Protein AF-0000000083255171 (afdb_homodimer)

Structure (mmCIF, N/CA/C/O backbone):
data_AF-0000000083255171-model_v1
#
loop_
_entity.id
_entity.type
_entity.pdbx_description
1 polymer 'Uncharacterized protein'
#
loop_
_atom_site.group_PDB
_atom_site.id
_atom_site.type_symbol
_atom_site.label_atom_id
_atom_site.label_alt_id
_atom_site.label_comp_id
_atom_site.label_asym_id
_atom_site.label_entity_id
_atom_site.label_seq_id
_atom_site.pdbx_PDB_ins_code
_atom_site.Cartn_x
_atom_site.Cartn_y
_atom_site.Cartn_z
_atom_site.occupancy
_atom_site.B_iso_or_equiv
_atom_site.auth_seq_id
_atom_site.auth_comp_id
_atom_site.auth_asym_id
_atom_site.auth_atom_id
_atom_site.pdbx_PDB_model_num
ATOM 1 N N . MET A 1 1 ? 13.805 -5.309 4.809 1 90.5 1 MET A N 1
ATOM 2 C CA . MET A 1 1 ? 12.906 -6.316 4.266 1 90.5 1 MET A CA 1
ATOM 3 C C . MET A 1 1 ? 11.477 -6.094 4.754 1 90.5 1 MET A C 1
ATOM 5 O O . MET A 1 1 ? 11.258 -5.414 5.758 1 90.5 1 MET A O 1
ATOM 9 N N . ILE A 1 2 ? 10.508 -6.562 3.885 1 96.25 2 ILE A N 1
ATOM 10 C CA . ILE A 1 2 ? 9.125 -6.406 4.305 1 96.25 2 ILE A CA 1
ATOM 11 C C . ILE A 1 2 ? 8.586 -7.734 4.824 1 96.25 2 ILE A C 1
ATOM 13 O O . ILE A 1 2 ? 8.734 -8.773 4.168 1 96.25 2 ILE A O 1
ATOM 17 N N . GLN A 1 3 ? 8.039 -7.691 6 1 97.06 3 GLN A N 1
ATOM 18 C CA . GLN A 1 3 ? 7.297 -8.82 6.547 1 97.06 3 GLN A CA 1
ATOM 19 C C . GLN A 1 3 ? 5.801 -8.68 6.27 1 97.06 3 GLN A C 1
ATOM 21 O O . GLN A 1 3 ? 5.254 -7.574 6.332 1 97.06 3 GLN A O 1
ATOM 26 N N . TYR A 1 4 ? 5.25 -9.805 6 1 97.44 4 TYR A N 1
ATOM 27 C CA . TYR A 1 4 ? 3.824 -9.742 5.711 1 97.44 4 TYR A CA 1
ATOM 28 C C . TYR A 1 4 ? 3.125 -11.031 6.109 1 97.44 4 TYR A C 1
ATOM 30 O O . TYR A 1 4 ? 3.77 -12.078 6.246 1 97.44 4 TYR A O 1
ATOM 38 N N . ARG A 1 5 ? 1.775 -10.93 6.293 1 97.38 5 ARG A N 1
ATOM 39 C CA . ARG A 1 5 ? 0.92 -12.078 6.582 1 97.38 5 ARG A CA 1
ATOM 40 C C . ARG A 1 5 ? -0.258 -12.141 5.617 1 97.38 5 ARG A C 1
ATOM 42 O O . ARG A 1 5 ? -1.044 -11.195 5.523 1 97.38 5 ARG A O 1
ATOM 49 N N . PHE A 1 6 ? -0.383 -13.281 5 1 97.69 6 PHE A N 1
ATOM 50 C CA . PHE A 1 6 ? -1.514 -13.492 4.105 1 97.69 6 PHE A CA 1
ATOM 51 C C . PHE A 1 6 ? -2.748 -13.93 4.887 1 97.69 6 PHE A C 1
ATOM 53 O O . PHE A 1 6 ? -2.635 -14.461 5.992 1 97.69 6 PHE A O 1
ATOM 60 N N . ASP A 1 7 ? -3.938 -13.641 4.383 1 97.56 7 ASP A N 1
ATOM 61 C CA . ASP A 1 7 ? -5.16 -14.258 4.891 1 97.56 7 ASP A CA 1
ATOM 62 C C . ASP A 1 7 ? -5.289 -15.695 4.402 1 97.56 7 ASP A C 1
ATOM 64 O O . ASP A 1 7 ? -5.863 -15.945 3.342 1 97.56 7 ASP A O 1
ATOM 68 N N . GLU A 1 8 ? -4.875 -16.562 5.188 1 96.69 8 GLU A N 1
ATOM 69 C CA . GLU A 1 8 ? -4.75 -17.953 4.77 1 96.69 8 GLU A CA 1
ATOM 70 C C . GLU A 1 8 ? -6.121 -18.594 4.582 1 96.69 8 GLU A C 1
ATOM 72 O O . GLU A 1 8 ? -6.227 -19.688 4.008 1 96.69 8 GLU A O 1
ATOM 77 N N . THR A 1 9 ? -7.09 -17.922 5.023 1 97.06 9 THR A N 1
ATOM 78 C CA . THR A 1 9 ? -8.43 -18.453 4.797 1 97.06 9 THR A CA 1
ATOM 79 C C . THR A 1 9 ? -8.898 -18.141 3.381 1 97.06 9 THR A C 1
ATOM 81 O O . THR A 1 9 ? -9.859 -18.75 2.895 1 97.06 9 THR A O 1
ATOM 84 N N . VAL A 1 10 ? -8.195 -17.25 2.711 1 97.5 10 VAL A N 1
ATOM 85 C CA . VAL A 1 10 ? -8.695 -16.781 1.421 1 97.5 10 VAL A CA 1
ATOM 86 C C . VAL A 1 10 ? -7.684 -17.109 0.325 1 97.5 10 VAL A C 1
ATOM 88 O O . VAL A 1 10 ? -8.055 -17.25 -0.844 1 97.5 10 VAL A O 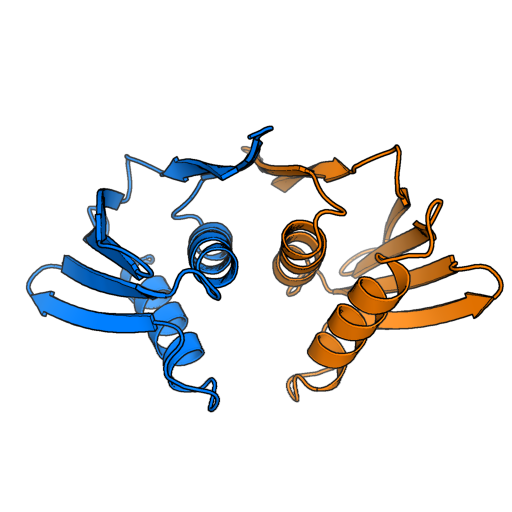1
ATOM 91 N N . ILE A 1 11 ? -6.402 -17.172 0.672 1 97.88 11 ILE A N 1
ATOM 92 C CA . ILE A 1 11 ? -5.367 -17.25 -0.352 1 97.88 11 ILE A CA 1
ATOM 93 C C . ILE A 1 11 ? -4.234 -18.156 0.124 1 97.88 11 ILE A C 1
ATOM 95 O O . ILE A 1 11 ? -3.877 -18.141 1.304 1 97.88 11 ILE A O 1
ATOM 99 N N . GLU A 1 12 ? -3.75 -18.969 -0.765 1 98 12 GLU A N 1
ATOM 100 C CA . GLU A 1 12 ? -2.51 -19.719 -0.606 1 98 12 GLU A CA 1
ATOM 101 C C . GLU A 1 12 ? -1.396 -19.141 -1.471 1 98 12 GLU A C 1
ATOM 103 O O . GLU A 1 12 ? -1.599 -18.875 -2.658 1 98 12 GLU A O 1
ATOM 108 N N . VAL A 1 13 ? -0.189 -18.984 -0.867 1 97.94 13 VAL A N 1
ATOM 109 C CA . VAL A 1 13 ? 0.872 -18.312 -1.61 1 97.94 13 VAL A CA 1
ATOM 110 C C . VAL A 1 13 ? 2.189 -19.062 -1.417 1 97.94 13 VAL A C 1
ATOM 112 O O . VAL A 1 13 ? 2.529 -19.453 -0.299 1 97.94 13 VAL A O 1
ATOM 115 N N . GLN A 1 14 ? 2.85 -19.297 -2.51 1 97.44 14 GLN A N 1
ATOM 116 C CA . GLN A 1 14 ? 4.246 -19.719 -2.514 1 97.44 14 GLN A CA 1
ATOM 117 C C . GLN A 1 14 ? 5.137 -18.641 -3.145 1 97.44 14 GLN A C 1
ATOM 119 O O . GLN A 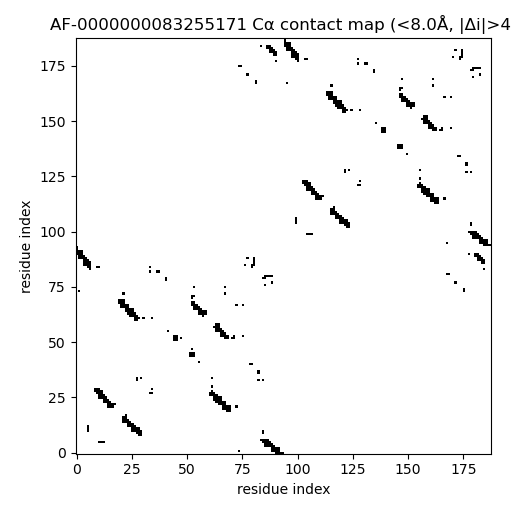1 14 ? 4.84 -18.141 -4.23 1 97.44 14 GLN A O 1
ATOM 124 N N . GLU A 1 15 ? 6.137 -18.234 -2.469 1 96.69 15 GLU A N 1
ATOM 125 C CA . GLU A 1 15 ? 7.055 -17.203 -2.93 1 96.69 15 GLU A CA 1
ATOM 126 C C . GLU A 1 15 ? 8.445 -17.766 -3.184 1 96.69 15 GLU A C 1
ATOM 128 O O . GLU A 1 15 ? 8.969 -18.531 -2.373 1 96.69 15 GLU A O 1
ATOM 133 N N . ARG A 1 16 ? 9 -17.344 -4.348 1 95.75 16 ARG A N 1
ATOM 134 C CA . ARG A 1 16 ? 10.367 -17.734 -4.688 1 95.75 16 ARG A CA 1
ATOM 135 C C . ARG A 1 16 ? 11.164 -16.547 -5.219 1 95.75 16 ARG A C 1
ATOM 137 O O . ARG A 1 16 ? 10.742 -15.891 -6.172 1 95.75 16 ARG A O 1
ATOM 144 N N . ARG A 1 17 ? 12.32 -16.359 -4.594 1 92.31 17 ARG A N 1
ATOM 145 C CA . ARG A 1 17 ? 13.195 -15.297 -5.082 1 92.31 17 ARG A CA 1
ATOM 146 C C . ARG A 1 17 ? 14.117 -15.812 -6.188 1 92.31 17 ARG A C 1
ATOM 148 O O . ARG A 1 17 ? 14.68 -16.906 -6.074 1 92.31 17 ARG A O 1
ATOM 155 N N . ASP A 1 18 ? 14.188 -15.156 -7.312 1 88.12 18 ASP A N 1
ATOM 156 C CA . ASP A 1 18 ? 15.039 -15.5 -8.438 1 88.12 18 ASP A CA 1
ATOM 157 C C . ASP A 1 18 ? 15.859 -14.297 -8.898 1 88.12 18 ASP A C 1
ATOM 159 O O . ASP A 1 18 ? 15.555 -13.688 -9.93 1 88.12 18 ASP A O 1
ATOM 163 N N . GLY A 1 19 ? 16.984 -14 -8.172 1 90.19 19 GLY A N 1
ATOM 164 C CA . GLY A 1 19 ? 17.797 -12.852 -8.547 1 90.19 19 GLY A CA 1
ATOM 165 C C . GLY A 1 19 ? 17.141 -11.523 -8.211 1 90.19 19 GLY A C 1
ATOM 166 O O . GLY A 1 19 ? 16.828 -11.25 -7.047 1 90.19 19 GLY A O 1
ATOM 167 N N . ALA A 1 20 ? 16.844 -10.734 -9.305 1 90.31 20 ALA A N 1
ATOM 168 C CA . ALA A 1 20 ? 16.281 -9.398 -9.141 1 90.31 20 ALA A CA 1
ATOM 169 C C . ALA A 1 20 ? 14.766 -9.422 -9.195 1 90.31 20 ALA A C 1
ATOM 171 O O . ALA A 1 20 ? 14.117 -8.375 -9.273 1 90.31 20 ALA A 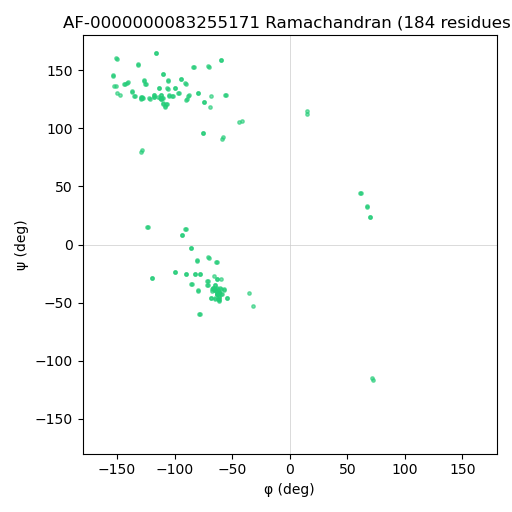O 1
ATOM 172 N N . GLU A 1 21 ? 14.234 -10.68 -9.211 1 94.31 21 GLU A N 1
ATOM 173 C CA . GLU A 1 21 ? 12.781 -10.812 -9.266 1 94.31 21 GLU A CA 1
ATOM 174 C C . GLU A 1 21 ? 12.273 -11.805 -8.227 1 94.31 21 GLU A C 1
ATOM 176 O O . GLU A 1 21 ? 13.047 -12.617 -7.707 1 94.31 21 GLU A O 1
ATOM 181 N N . THR A 1 22 ? 11.055 -11.609 -7.883 1 95.62 22 THR A N 1
ATOM 182 C CA . THR A 1 22 ? 10.344 -12.539 -7.016 1 95.62 22 THR A CA 1
ATOM 183 C C . THR A 1 22 ? 9.141 -13.141 -7.734 1 95.62 22 THR A C 1
ATOM 185 O O . THR A 1 22 ? 8.352 -12.422 -8.352 1 95.62 22 THR A O 1
ATOM 188 N N . GLU A 1 23 ? 9.133 -14.453 -7.695 1 97.19 23 GLU A N 1
ATOM 189 C CA . GLU A 1 23 ? 7.98 -15.156 -8.25 1 97.19 23 GLU A CA 1
ATOM 190 C C . GLU A 1 23 ? 6.98 -15.531 -7.164 1 97.19 23 GLU A C 1
ATOM 192 O O . GLU A 1 23 ? 7.352 -16.109 -6.145 1 97.19 23 GLU A O 1
ATOM 197 N N . PHE A 1 24 ? 5.703 -15.195 -7.418 1 97.5 24 PHE A N 1
ATOM 198 C CA . PHE A 1 24 ? 4.598 -15.594 -6.555 1 97.5 24 PHE A CA 1
ATOM 199 C C . PHE A 1 24 ? 3.693 -16.594 -7.266 1 97.5 24 PHE A C 1
ATOM 201 O O . PHE A 1 24 ? 3.271 -16.359 -8.398 1 97.5 24 PHE A O 1
ATOM 208 N N . ARG A 1 25 ? 3.461 -17.656 -6.59 1 97.94 25 ARG A N 1
ATOM 209 C CA . ARG A 1 25 ? 2.377 -18.562 -6.977 1 97.94 25 ARG A CA 1
ATOM 210 C C . ARG A 1 25 ? 1.205 -18.453 -6.008 1 97.94 25 ARG A C 1
ATOM 212 O O . ARG A 1 25 ? 1.341 -18.781 -4.824 1 97.94 25 ARG A O 1
ATOM 219 N N . ILE A 1 26 ? 0.108 -18.109 -6.594 1 98.12 26 ILE A N 1
ATOM 220 C CA . ILE A 1 26 ? -1.041 -17.766 -5.758 1 98.12 26 ILE A CA 1
ATOM 221 C C . ILE A 1 26 ? -2.242 -18.625 -6.172 1 98.12 26 ILE A C 1
ATOM 223 O O . ILE A 1 26 ? -2.49 -18.812 -7.363 1 98.12 26 ILE A O 1
ATOM 227 N N . ARG A 1 27 ? -2.924 -19.078 -5.145 1 98.19 27 ARG A N 1
ATOM 228 C CA . ARG A 1 27 ? -4.219 -19.719 -5.363 1 98.19 27 ARG A CA 1
ATOM 229 C C . ARG A 1 27 ? -5.285 -19.109 -4.461 1 98.19 27 ARG A C 1
ATOM 231 O O . ARG A 1 27 ? -5.125 -19.062 -3.238 1 98.19 27 ARG A O 1
ATOM 238 N N . LEU A 1 28 ? -6.34 -18.672 -5.07 1 98.12 28 LEU A N 1
ATOM 239 C CA . LEU A 1 28 ? -7.469 -18.203 -4.277 1 98.12 28 LEU A CA 1
ATOM 240 C C . LEU A 1 28 ? -8.297 -19.375 -3.76 1 98.12 28 LEU A C 1
ATOM 242 O O . LEU A 1 28 ? -8.727 -20.234 -4.535 1 98.12 28 LEU A O 1
ATOM 246 N N . LEU A 1 29 ? -8.562 -19.359 -2.514 1 97.75 29 LEU A N 1
ATOM 247 C CA . LEU A 1 29 ? -9.406 -20.375 -1.897 1 97.75 29 LEU A CA 1
ATOM 248 C C . LEU A 1 29 ? -10.867 -19.969 -1.914 1 97.75 29 LEU A C 1
ATOM 250 O O . LEU A 1 29 ? -11.766 -20.797 -1.768 1 97.75 29 LEU A O 1
ATOM 254 N N . GLN A 1 30 ? -11.086 -18.688 -1.968 1 96.38 30 GLN A N 1
ATOM 255 C CA . GLN A 1 30 ? -12.406 -18.078 -2.131 1 96.38 30 GLN A CA 1
ATOM 256 C C . GLN A 1 30 ? -12.453 -17.188 -3.375 1 96.38 30 GLN A C 1
ATOM 258 O O . GLN A 1 30 ? -11.688 -16.234 -3.486 1 96.38 30 GLN A O 1
ATOM 263 N N . ALA A 1 31 ? -13.414 -17.469 -4.188 1 93.69 31 ALA A N 1
ATOM 264 C CA . ALA A 1 31 ? -13.461 -16.734 -5.449 1 93.69 31 ALA A CA 1
ATOM 265 C C . ALA A 1 31 ? -14.039 -15.336 -5.25 1 93.69 31 ALA A C 1
ATOM 267 O O . ALA A 1 31 ? -13.391 -14.344 -5.582 1 93.69 31 ALA A O 1
ATOM 268 N N . GLU A 1 32 ? -15.258 -15.359 -4.773 1 93.62 32 GLU A N 1
ATOM 269 C CA . GLU A 1 32 ? -15.867 -14.055 -4.543 1 93.62 32 GLU A CA 1
ATOM 270 C C . GLU A 1 32 ? -15.594 -13.555 -3.127 1 93.62 32 GLU A C 1
ATOM 272 O O . GLU A 1 32 ? -15.641 -14.328 -2.168 1 93.62 32 GLU A O 1
ATOM 277 N N . PRO A 1 33 ? -15.305 -12.273 -3.055 1 96.5 33 PRO A N 1
ATOM 278 C CA . PRO A 1 33 ? -15.133 -11.25 -4.086 1 96.5 33 PRO A CA 1
ATOM 279 C C . PRO A 1 33 ? -13.695 -11.141 -4.582 1 96.5 33 PRO A C 1
ATOM 281 O O . PRO A 1 33 ? -13.352 -10.188 -5.289 1 96.5 33 PRO A O 1
ATOM 284 N N . TYR A 1 34 ? -12.844 -12.086 -4.285 1 97.06 34 TYR A N 1
ATOM 285 C CA . TYR A 1 34 ? -11.398 -11.906 -4.367 1 97.06 34 TYR A CA 1
ATOM 286 C C . TYR A 1 34 ? -10.906 -12.094 -5.797 1 97.06 34 TYR A C 1
ATOM 288 O O . TYR A 1 34 ? -9.898 -11.508 -6.195 1 97.06 34 TYR A O 1
ATOM 296 N N . ALA A 1 35 ? -11.602 -12.828 -6.594 1 96.12 35 ALA A N 1
ATOM 297 C CA . ALA A 1 35 ? -11.242 -12.953 -8 1 96.12 35 ALA A CA 1
ATOM 298 C C . ALA A 1 35 ? -11.305 -11.602 -8.703 1 96.12 35 ALA A C 1
ATOM 300 O O . ALA A 1 35 ? -10.422 -11.258 -9.5 1 96.12 35 ALA A O 1
ATOM 301 N N . GLY A 1 36 ? -12.383 -10.914 -8.414 1 96.38 36 GLY A N 1
ATOM 302 C CA . GLY A 1 36 ? -12.508 -9.57 -8.945 1 96.38 36 GLY A CA 1
ATOM 303 C C . GLY A 1 36 ? -11.398 -8.641 -8.484 1 96.38 36 GLY A C 1
ATOM 304 O O . GLY A 1 36 ? -10.875 -7.852 -9.266 1 96.38 36 GLY A O 1
ATOM 305 N N . ARG A 1 37 ? -10.984 -8.789 -7.242 1 95.69 37 ARG A N 1
ATOM 306 C CA . ARG A 1 37 ? -9.914 -7.969 -6.684 1 95.69 37 ARG A CA 1
ATOM 307 C C . ARG A 1 37 ? -8.578 -8.281 -7.348 1 95.69 37 ARG A C 1
ATOM 309 O O . ARG A 1 37 ? -7.793 -7.371 -7.637 1 95.69 37 ARG A O 1
ATOM 316 N N . MET A 1 38 ? -8.328 -9.523 -7.633 1 95.75 38 MET A N 1
ATOM 317 C CA . MET A 1 38 ? -7.098 -9.922 -8.312 1 95.75 38 MET A CA 1
ATOM 318 C C . MET A 1 38 ? -7.051 -9.359 -9.727 1 95.75 38 MET A C 1
ATOM 320 O O . MET A 1 38 ? -5.996 -8.922 -10.195 1 95.75 38 MET A O 1
ATOM 324 N N . LYS A 1 39 ? -8.188 -9.383 -10.312 1 94.62 39 LYS A N 1
ATOM 325 C CA . LYS A 1 39 ? -8.273 -8.812 -11.656 1 94.62 39 LYS A CA 1
ATOM 326 C C . LYS A 1 39 ? -7.961 -7.32 -11.641 1 94.62 39 LYS A C 1
ATOM 328 O O . LYS A 1 39 ? -7.262 -6.82 -12.523 1 94.62 39 LYS A O 1
ATOM 333 N N . ASP A 1 40 ? -8.477 -6.656 -10.703 1 92.38 40 ASP A N 1
ATOM 334 C CA . ASP A 1 40 ? -8.219 -5.227 -10.555 1 92.38 40 ASP A CA 1
ATOM 335 C C . ASP A 1 40 ? -6.734 -4.953 -10.336 1 92.38 40 ASP A C 1
ATOM 337 O O . ASP A 1 40 ? -6.18 -4.004 -10.898 1 92.38 40 ASP A O 1
ATOM 341 N N . ILE A 1 41 ? -6.125 -5.766 -9.531 1 93.12 41 ILE A N 1
ATOM 342 C CA . ILE A 1 41 ? -4.695 -5.625 -9.273 1 93.12 41 ILE A CA 1
ATOM 343 C C . ILE A 1 41 ? -3.922 -5.816 -10.578 1 93.12 41 ILE A C 1
ATOM 345 O O . ILE A 1 41 ? -3.045 -5.016 -10.906 1 93.12 41 ILE A O 1
ATOM 349 N N . GLN A 1 42 ? -4.277 -6.863 -11.258 1 92.12 42 GLN A N 1
ATOM 350 C CA . GLN A 1 42 ? -3.635 -7.145 -12.539 1 92.12 42 GLN A CA 1
ATOM 351 C C . GLN A 1 42 ? -3.74 -5.945 -13.484 1 92.12 42 GLN A C 1
ATOM 353 O O . GLN A 1 42 ? -2.744 -5.523 -14.07 1 92.12 42 GLN A O 1
ATOM 358 N N . ARG A 1 43 ? -4.891 -5.359 -13.586 1 88.94 43 ARG A N 1
ATOM 359 C CA . ARG A 1 43 ? -5.145 -4.227 -14.469 1 88.94 43 ARG A CA 1
ATOM 360 C C . ARG A 1 43 ? -4.285 -3.029 -14.094 1 88.94 43 ARG A C 1
ATOM 362 O O . ARG A 1 43 ? -3.73 -2.355 -14.961 1 88.94 43 ARG A O 1
ATOM 369 N N . ARG A 1 44 ? -4.176 -2.824 -12.883 1 83.88 44 ARG A N 1
ATOM 370 C CA . ARG A 1 44 ? -3.398 -1.689 -12.391 1 83.88 44 ARG A CA 1
ATOM 371 C C . ARG A 1 44 ? -1.928 -1.827 -12.766 1 83.88 44 ARG A C 1
ATOM 373 O O . ARG A 1 44 ? -1.272 -0.839 -13.102 1 83.88 44 ARG A O 1
ATOM 380 N N . PHE A 1 45 ? -1.419 -2.973 -12.688 1 84.75 45 PHE A N 1
ATOM 381 C CA . PHE A 1 45 ? -0.01 -3.193 -12.992 1 84.75 45 PHE A CA 1
ATOM 382 C C . PHE A 1 45 ? 0.219 -3.23 -14.5 1 84.75 45 PHE A C 1
ATOM 384 O O . PHE A 1 45 ? 1.301 -2.881 -14.977 1 84.75 45 PHE A O 1
ATOM 391 N N . GLU A 1 46 ? -0.784 -3.572 -15.18 1 80.06 46 GLU A N 1
ATOM 392 C CA . GLU A 1 46 ? -0.669 -3.598 -16.641 1 80.06 46 GLU A CA 1
ATOM 393 C C . GLU A 1 46 ? -0.795 -2.195 -17.219 1 80.06 46 GLU A C 1
ATOM 395 O O . GLU A 1 46 ? -0.208 -1.898 -18.266 1 80.06 46 GLU A O 1
ATOM 400 N N . ASP A 1 47 ? -1.682 -1.448 -16.656 1 73.12 47 ASP A N 1
ATOM 401 C CA . ASP A 1 47 ? -1.932 -0.095 -17.141 1 73.12 47 ASP A CA 1
ATOM 402 C C . ASP A 1 47 ? -0.763 0.832 -16.812 1 73.12 47 ASP A C 1
ATOM 404 O O . ASP A 1 47 ? -0.616 1.893 -17.422 1 73.12 47 ASP A O 1
ATOM 408 N N . ASN A 1 48 ? -0.294 0.512 -15.758 1 59.53 48 ASN A N 1
ATOM 409 C CA . ASN A 1 48 ? 0.853 1.342 -15.406 1 59.53 48 ASN A CA 1
ATOM 410 C C . ASN A 1 48 ? 1.953 1.257 -16.453 1 59.53 48 ASN A C 1
ATOM 412 O O . ASN A 1 48 ? 2.379 0.161 -16.828 1 59.53 48 ASN A O 1
ATOM 416 N N . GLU A 1 49 ? 1.86 2.197 -17.453 1 51.19 49 GLU A N 1
ATOM 417 C CA . GLU A 1 49 ? 2.734 2.32 -18.625 1 51.19 49 GLU A CA 1
ATOM 418 C C . GLU A 1 49 ? 4.152 1.864 -18.297 1 51.19 49 GLU A C 1
ATOM 420 O O . GLU A 1 49 ? 4.898 1.456 -19.188 1 51.19 49 GLU A O 1
ATOM 425 N N . ASP A 1 50 ? 4.75 2.383 -17.281 1 49.25 50 ASP A N 1
ATOM 426 C CA . ASP A 1 50 ? 6.191 2.164 -17.203 1 49.25 50 ASP A CA 1
ATOM 427 C C . ASP A 1 50 ? 6.508 0.696 -16.938 1 49.25 50 ASP A C 1
ATOM 429 O O . ASP A 1 50 ? 5.961 0.102 -16 1 49.25 50 ASP A O 1
ATOM 433 N N . TYR A 1 51 ? 7.461 0.051 -17.859 1 50.66 51 TYR A N 1
ATOM 434 C CA . TYR A 1 51 ? 8.047 -1.284 -17.859 1 50.66 51 TYR A CA 1
ATOM 435 C C . TYR A 1 51 ? 7.289 -2.219 -16.922 1 50.66 51 TYR A C 1
ATOM 437 O O . TYR A 1 51 ? 6.922 -1.831 -15.812 1 50.66 51 TYR A O 1
ATOM 445 N N . THR A 1 52 ? 6.652 -3.166 -17.531 1 57.72 52 THR A N 1
ATOM 446 C CA . THR A 1 52 ? 5.727 -3.992 -16.766 1 57.72 52 THR A CA 1
ATOM 447 C C . THR A 1 52 ? 6.32 -4.34 -15.398 1 57.72 52 THR A C 1
ATOM 449 O O . THR A 1 52 ? 7.465 -4.789 -15.305 1 57.72 52 THR A O 1
ATOM 452 N N . ASP A 1 53 ? 5.809 -3.699 -14.219 1 70.69 53 ASP A N 1
ATOM 453 C CA . ASP A 1 53 ? 6.203 -3.838 -12.82 1 70.69 53 ASP A CA 1
ATOM 454 C C . ASP A 1 53 ? 6.027 -5.277 -12.336 1 70.69 53 ASP A C 1
ATOM 456 O O . ASP A 1 53 ? 6.871 -5.801 -11.609 1 70.69 53 ASP A O 1
ATOM 460 N N . ALA A 1 54 ? 5.062 -5.867 -12.961 1 87.19 54 ALA A N 1
ATOM 461 C CA . ALA A 1 54 ? 4.766 -7.254 -12.617 1 87.19 54 ALA A CA 1
ATOM 462 C C . ALA A 1 54 ? 4.191 -8.008 -13.812 1 87.19 54 ALA A C 1
ATOM 464 O O . ALA A 1 54 ? 3.406 -7.449 -14.586 1 87.19 54 ALA A O 1
ATOM 465 N N . LEU A 1 55 ? 4.711 -9.258 -14.195 1 90.75 55 LEU A N 1
ATOM 466 C CA . LEU A 1 55 ? 4.16 -10.141 -15.211 1 90.75 55 LEU A CA 1
ATOM 467 C C . LEU A 1 55 ? 3.152 -11.109 -14.609 1 90.75 55 LEU A C 1
ATOM 469 O O . LEU A 1 55 ? 3.477 -11.844 -13.672 1 90.75 55 LEU A O 1
ATOM 473 N N . PHE A 1 56 ? 1.948 -11.086 -15.188 1 93.62 56 PHE A N 1
ATOM 474 C CA . PHE A 1 56 ? 0.879 -11.922 -14.656 1 93.62 56 PHE A CA 1
ATOM 475 C C . PHE A 1 56 ? 0.552 -13.062 -15.617 1 93.62 56 PHE A C 1
ATOM 477 O O . PHE A 1 56 ? 0.329 -12.836 -16.812 1 93.62 56 PHE A O 1
ATOM 484 N N . TYR A 1 57 ? 0.59 -14.266 -15.086 1 95.38 57 TYR A N 1
ATOM 485 C CA . TYR A 1 57 ? 0.039 -15.453 -15.734 1 95.38 57 TYR A CA 1
ATOM 486 C C . TYR A 1 57 ? -1.205 -15.945 -15.008 1 95.38 57 TYR A C 1
ATOM 488 O O . TYR A 1 57 ? -1.153 -16.25 -13.812 1 95.38 57 TYR A O 1
ATOM 496 N N . VAL A 1 58 ? -2.285 -16 -15.688 1 95.06 58 VAL A N 1
ATOM 497 C CA . VAL A 1 58 ? -3.551 -16.422 -15.094 1 95.06 58 VAL A CA 1
ATOM 498 C C . VAL A 1 58 ? -3.885 -17.844 -15.547 1 95.06 58 VAL A C 1
ATOM 500 O O . VAL A 1 58 ? -3.883 -18.141 -16.75 1 95.06 58 VAL A O 1
ATOM 503 N N . TYR A 1 59 ? -4.156 -18.656 -14.586 1 96.12 59 TYR A N 1
ATOM 504 C CA . TYR A 1 59 ? -4.469 -20.062 -14.867 1 96.12 59 TYR A CA 1
ATOM 505 C C . TYR A 1 59 ? -5.898 -20.391 -14.453 1 96.12 59 TYR A C 1
ATOM 507 O O . TYR A 1 59 ? -6.543 -19.609 -13.742 1 96.12 59 TYR A O 1
ATOM 515 N N . PRO A 1 60 ? -6.371 -21.484 -14.914 1 93.88 60 PRO A N 1
ATOM 516 C CA . PRO A 1 60 ? -7.691 -21.922 -14.438 1 93.88 60 PRO A CA 1
ATOM 517 C C . PRO A 1 60 ? -7.73 -22.141 -12.93 1 93.88 60 PRO A C 1
ATOM 519 O O . PRO A 1 60 ? -6.684 -22.281 -12.297 1 93.88 60 PRO A O 1
ATOM 522 N N . ASP A 1 61 ? -9.078 -22.109 -12.227 1 92.5 61 ASP A N 1
ATOM 523 C CA . ASP A 1 61 ? -9.328 -22.391 -10.82 1 92.5 61 ASP A CA 1
ATOM 524 C C . ASP A 1 61 ? -8.703 -21.328 -9.922 1 92.5 61 ASP A C 1
ATOM 526 O O . ASP A 1 61 ? -8.133 -21.656 -8.875 1 92.5 61 ASP A O 1
ATOM 530 N N . HIS A 1 62 ? -8.648 -20.172 -10.312 1 94.81 62 HIS A N 1
ATOM 531 C CA . HIS A 1 62 ? -8.25 -19 -9.555 1 94.81 62 HIS A CA 1
ATOM 532 C C . HIS A 1 62 ? -6.812 -19.125 -9.07 1 94.81 62 HIS A C 1
ATOM 534 O O . HIS A 1 62 ? -6.52 -18.859 -7.902 1 94.81 62 HIS A O 1
ATOM 540 N N . ALA A 1 63 ? -5.973 -19.594 -10.016 1 97 63 ALA A N 1
ATOM 541 C CA . ALA A 1 63 ? -4.539 -19.688 -9.773 1 97 63 ALA A CA 1
ATOM 542 C C . ALA A 1 63 ? -3.77 -18.656 -10.609 1 97 63 ALA A C 1
ATOM 544 O O . ALA A 1 63 ? -4.141 -18.375 -11.75 1 97 63 ALA A O 1
ATOM 545 N N . TYR A 1 64 ? -2.662 -18.172 -10 1 97.38 64 TYR A N 1
ATOM 546 C CA . TYR A 1 64 ? -1.886 -17.094 -10.625 1 97.38 64 TYR A CA 1
ATOM 547 C C . TYR A 1 64 ? -0.391 -17.328 -10.43 1 97.38 64 TYR A C 1
ATOM 549 O O . TYR A 1 64 ? 0.035 -17.812 -9.375 1 97.38 64 TYR A O 1
ATOM 557 N N . LYS A 1 65 ? 0.374 -17.062 -11.453 1 97.19 65 LYS A N 1
ATOM 558 C CA . LYS A 1 65 ? 1.813 -16.859 -11.336 1 97.19 65 LYS A CA 1
ATOM 559 C C . LYS A 1 65 ? 2.184 -15.406 -11.617 1 97.19 65 LYS A C 1
ATOM 561 O O . LYS A 1 65 ? 1.819 -14.859 -12.664 1 97.19 65 LYS A O 1
ATOM 566 N N . ILE A 1 66 ? 2.834 -14.828 -10.727 1 95.81 66 ILE A N 1
ATOM 567 C CA . ILE A 1 66 ? 3.168 -13.414 -10.867 1 95.81 66 ILE A CA 1
ATOM 568 C C . ILE A 1 66 ? 4.664 -13.211 -10.641 1 95.81 66 ILE A C 1
ATOM 570 O O . ILE A 1 66 ? 5.211 -13.68 -9.633 1 95.81 66 ILE A O 1
ATOM 574 N N . ILE A 1 67 ? 5.297 -12.586 -11.547 1 94.69 67 ILE A N 1
ATOM 575 C CA . ILE A 1 67 ? 6.719 -12.266 -11.445 1 94.69 67 ILE A CA 1
ATOM 576 C C . ILE A 1 67 ? 6.891 -10.766 -11.219 1 94.69 67 ILE A C 1
ATOM 578 O O . ILE A 1 67 ? 6.445 -9.953 -12.039 1 94.69 67 ILE A O 1
ATOM 582 N N . VAL A 1 68 ? 7.484 -10.469 -10.078 1 93.88 68 VAL A N 1
ATOM 583 C CA . VAL A 1 68 ? 7.594 -9.07 -9.672 1 93.88 68 VAL A CA 1
ATOM 584 C C . VAL A 1 68 ? 9.062 -8.68 -9.562 1 93.88 68 VAL A C 1
ATOM 586 O O . VAL A 1 68 ? 9.852 -9.367 -8.906 1 93.88 68 VAL A O 1
ATOM 589 N N . ARG A 1 69 ? 9.414 -7.566 -10.234 1 91.88 69 ARG A N 1
ATOM 590 C CA . ARG A 1 69 ? 10.766 -7.035 -10.07 1 91.88 69 ARG A CA 1
ATOM 591 C C . ARG A 1 69 ? 10.953 -6.445 -8.672 1 91.88 69 ARG A C 1
ATOM 593 O O . ARG A 1 69 ? 10.023 -5.891 -8.094 1 91.88 69 ARG A O 1
ATOM 600 N N . ASP A 1 70 ? 12.18 -6.461 -8.242 1 91.19 70 ASP A N 1
ATOM 601 C CA . ASP A 1 70 ? 12.492 -5.977 -6.898 1 91.19 70 ASP A CA 1
ATOM 602 C C . ASP A 1 70 ? 12.031 -4.531 -6.715 1 91.19 70 ASP A C 1
ATOM 604 O O . ASP A 1 70 ? 11.539 -4.164 -5.645 1 91.19 70 ASP A O 1
ATOM 608 N N . ALA A 1 71 ? 12.195 -3.803 -7.707 1 88.31 71 ALA A N 1
ATOM 609 C CA . ALA A 1 71 ? 11.875 -2.381 -7.66 1 88.31 71 ALA A CA 1
ATOM 610 C C . ALA A 1 71 ? 10.383 -2.164 -7.43 1 88.31 71 ALA A C 1
ATOM 612 O O . ALA A 1 71 ? 9.969 -1.084 -7.004 1 88.31 71 ALA A O 1
ATOM 613 N N . HIS A 1 72 ? 9.562 -3.236 -7.613 1 91.31 72 HIS A N 1
ATOM 614 C CA . HIS A 1 72 ? 8.109 -3.084 -7.516 1 91.31 72 HIS A CA 1
ATOM 615 C C . HIS A 1 72 ? 7.523 -4.031 -6.477 1 91.31 72 HIS A C 1
ATOM 617 O O . HIS A 1 72 ? 6.312 -4.27 -6.457 1 91.31 72 HIS A O 1
ATOM 623 N N . TYR A 1 73 ? 8.406 -4.535 -5.695 1 93.5 73 TYR A N 1
ATOM 624 C CA . TYR A 1 73 ? 8.016 -5.516 -4.691 1 93.5 73 TYR A CA 1
ATOM 625 C C . TYR A 1 73 ? 7.031 -4.918 -3.695 1 93.5 73 TYR A C 1
ATOM 627 O O . TYR A 1 73 ? 5.949 -5.469 -3.469 1 93.5 73 TYR A O 1
ATOM 635 N N . ALA A 1 74 ? 7.344 -3.76 -3.223 1 93.69 74 ALA A N 1
ATOM 636 C CA . ALA A 1 74 ? 6.48 -3.098 -2.248 1 93.69 74 ALA A CA 1
ATOM 637 C C . ALA A 1 74 ? 5.145 -2.705 -2.875 1 93.69 74 ALA A C 1
ATOM 639 O O . ALA A 1 74 ? 4.098 -2.791 -2.23 1 93.69 74 ALA A O 1
ATOM 640 N N . ASP A 1 75 ? 5.145 -2.277 -4.121 1 92.12 75 ASP A N 1
ATOM 641 C CA . ASP A 1 75 ? 3.916 -1.931 -4.832 1 92.12 75 ASP A CA 1
ATOM 642 C C . ASP A 1 75 ? 2.965 -3.123 -4.898 1 92.12 75 ASP A C 1
ATOM 644 O O . ASP A 1 75 ? 1.762 -2.979 -4.676 1 92.12 75 ASP A O 1
ATOM 648 N N . PHE A 1 76 ? 3.512 -4.277 -5.168 1 94.19 76 PHE A N 1
ATOM 649 C CA . PHE A 1 76 ? 2.699 -5.48 -5.309 1 94.19 76 PHE A CA 1
ATOM 650 C C . PHE A 1 76 ? 2.1 -5.887 -3.967 1 94.19 76 PHE A C 1
ATOM 652 O O . PHE A 1 76 ? 0.899 -6.152 -3.873 1 94.19 76 PHE A O 1
ATOM 659 N N . LEU A 1 77 ? 2.955 -5.879 -2.938 1 96.31 77 LEU A N 1
ATOM 660 C CA . LEU A 1 77 ? 2.49 -6.289 -1.616 1 96.31 77 LEU A CA 1
ATOM 661 C C . LEU A 1 77 ? 1.409 -5.344 -1.104 1 96.31 77 LEU A C 1
ATOM 663 O O . LEU A 1 77 ? 0.428 -5.785 -0.5 1 96.31 77 LEU A O 1
ATOM 667 N N . THR A 1 78 ? 1.553 -4.086 -1.371 1 96.19 78 THR A N 1
ATOM 668 C CA . THR A 1 78 ? 0.555 -3.133 -0.904 1 96.19 78 THR A CA 1
ATOM 669 C C . THR A 1 78 ? -0.745 -3.281 -1.689 1 96.19 78 THR A C 1
ATOM 671 O O . THR A 1 78 ? -1.831 -3.064 -1.147 1 96.19 78 THR A O 1
ATOM 674 N N . ALA A 1 79 ? -0.681 -3.668 -2.941 1 95 79 ALA A N 1
ATOM 675 C CA . ALA A 1 79 ? -1.894 -3.953 -3.705 1 95 79 ALA A CA 1
ATOM 676 C C . ALA A 1 79 ? -2.662 -5.125 -3.1 1 95 79 ALA A C 1
ATOM 678 O O . ALA A 1 79 ? -3.887 -5.066 -2.965 1 95 79 ALA A O 1
ATOM 679 N N . LEU A 1 80 ? -1.908 -6.168 -2.709 1 97.19 80 LEU A N 1
ATOM 680 C CA . LEU A 1 80 ? -2.537 -7.32 -2.072 1 97.19 80 LEU A CA 1
ATOM 681 C C . LEU A 1 80 ? -3.141 -6.934 -0.727 1 97.19 80 LEU A C 1
ATOM 683 O O . LEU A 1 80 ? -4.195 -7.449 -0.345 1 97.19 80 LEU A O 1
ATOM 687 N N . PHE A 1 81 ? -2.5 -6.027 -0.038 1 97.5 81 PHE A N 1
ATOM 688 C CA . PHE A 1 81 ? -3 -5.527 1.238 1 97.5 81 PHE A CA 1
ATOM 689 C C . PHE A 1 81 ? -4.32 -4.785 1.05 1 97.5 81 PHE A C 1
ATOM 691 O O . PHE A 1 81 ? -5.297 -5.062 1.751 1 97.5 81 PHE A O 1
ATOM 698 N N . LYS A 1 82 ? -4.398 -3.951 0.121 1 95.88 82 LYS A N 1
ATOM 699 C CA . LYS A 1 82 ? -5.605 -3.174 -0.15 1 95.88 82 LYS A CA 1
ATOM 700 C C . LYS A 1 82 ? -6.766 -4.082 -0.54 1 95.88 82 LYS A C 1
ATOM 702 O O . LYS A 1 82 ? -7.922 -3.789 -0.229 1 95.88 82 LYS A O 1
ATOM 707 N N . ALA A 1 83 ? -6.406 -5.156 -1.12 1 96.19 83 ALA A N 1
ATOM 708 C CA . ALA A 1 83 ? -7.422 -6.113 -1.554 1 96.19 83 ALA A CA 1
ATOM 709 C C . ALA A 1 83 ? -7.801 -7.062 -0.421 1 96.19 83 ALA A C 1
ATOM 711 O O . ALA A 1 83 ? -8.609 -7.973 -0.61 1 96.19 83 ALA A O 1
ATOM 712 N N . LYS A 1 84 ? -7.145 -6.945 0.74 1 96.5 84 LYS A N 1
ATOM 713 C CA . LYS A 1 84 ? -7.387 -7.711 1.957 1 96.5 84 LYS A CA 1
ATOM 714 C C . LYS A 1 84 ? -6.957 -9.164 1.783 1 96.5 84 LYS A C 1
ATOM 716 O O . LYS A 1 84 ? -7.531 -10.07 2.396 1 96.5 84 LYS A O 1
ATOM 721 N N . LEU A 1 85 ? -6.07 -9.375 0.881 1 97.75 85 LEU A N 1
ATOM 722 C CA . LEU A 1 85 ? -5.422 -10.68 0.734 1 97.75 85 LEU A CA 1
ATOM 723 C C . LEU A 1 85 ? -4.227 -10.797 1.672 1 97.75 85 LEU A C 1
ATOM 725 O O . LEU A 1 85 ? -3.875 -11.898 2.1 1 97.75 85 LEU A O 1
ATOM 729 N N . ILE A 1 86 ? -3.562 -9.719 1.901 1 98.19 86 ILE A N 1
ATOM 730 C CA . ILE A 1 86 ? -2.566 -9.57 2.957 1 98.19 86 ILE A CA 1
ATOM 731 C C . ILE A 1 86 ? -3.188 -8.852 4.152 1 98.19 86 ILE A C 1
ATOM 733 O O . ILE A 1 86 ? -3.859 -7.832 3.99 1 98.19 86 ILE A O 1
ATOM 737 N N . LEU A 1 87 ? -2.934 -9.352 5.324 1 98 87 LEU A N 1
ATOM 738 C CA . LEU A 1 87 ? -3.59 -8.82 6.516 1 98 87 LEU A CA 1
ATOM 739 C C . LEU A 1 87 ? -2.666 -7.859 7.262 1 98 87 LEU A C 1
ATOM 741 O O . LEU A 1 87 ? -3.131 -7.027 8.047 1 98 87 LEU A O 1
ATOM 745 N N . SER A 1 88 ? -1.369 -8.031 7.039 1 98.06 88 SER A N 1
ATOM 746 C CA . SER A 1 88 ? -0.445 -7.105 7.691 1 98.06 88 SER A CA 1
ATOM 747 C C . SER A 1 88 ? 0.855 -6.977 6.902 1 98.06 88 SER A C 1
ATOM 749 O O . SER A 1 88 ? 1.314 -7.945 6.293 1 98.06 88 SER A O 1
ATOM 751 N N . LEU A 1 89 ? 1.429 -5.801 6.906 1 98.19 89 LEU A N 1
ATOM 752 C CA . LEU A 1 89 ? 2.725 -5.43 6.352 1 98.19 89 LEU A CA 1
ATOM 753 C C . LEU A 1 89 ? 3.588 -4.738 7.406 1 98.19 89 LEU A C 1
ATOM 755 O O . LEU A 1 89 ? 3.088 -3.936 8.195 1 98.19 89 LEU A O 1
ATOM 759 N N . ALA A 1 90 ? 4.941 -5.059 7.414 1 98.25 90 ALA A N 1
ATOM 760 C CA . ALA A 1 90 ? 5.855 -4.363 8.32 1 98.25 90 ALA A CA 1
ATOM 761 C C . ALA A 1 90 ? 7.266 -4.305 7.734 1 98.25 90 ALA A C 1
ATOM 763 O O . ALA A 1 90 ? 7.75 -5.289 7.168 1 98.25 90 ALA A O 1
ATOM 764 N N . TRP A 1 91 ? 7.82 -3.143 7.875 1 97.12 91 TRP A N 1
ATOM 765 C CA . TRP A 1 91 ? 9.242 -3.059 7.559 1 97.12 91 TRP A CA 1
ATOM 766 C C . TRP A 1 91 ? 10.078 -3.703 8.656 1 97.12 91 TRP A C 1
ATOM 768 O O . TRP A 1 91 ? 9.867 -3.451 9.844 1 97.12 91 TRP A O 1
ATOM 778 N N . ALA A 1 92 ? 10.828 -4.629 8.305 1 88.56 92 ALA A N 1
ATOM 779 C CA . ALA A 1 92 ? 11.727 -5.258 9.266 1 88.56 92 ALA A CA 1
ATOM 780 C C . ALA A 1 92 ? 13.172 -4.82 9.039 1 88.56 92 ALA A C 1
ATOM 782 O O . ALA A 1 92 ? 13.539 -4.449 7.922 1 88.56 92 ALA A O 1
ATOM 783 N N . GLU A 1 93 ? 13.953 -4.598 10.141 1 74 93 GLU A N 1
ATOM 784 C CA . GLU A 1 93 ? 15.375 -4.285 10.023 1 74 93 GLU A CA 1
ATOM 785 C C . GLU A 1 93 ? 16.109 -5.363 9.242 1 74 93 GLU A C 1
ATOM 787 O O . GLU A 1 93 ? 15.789 -6.547 9.352 1 74 93 GLU A O 1
ATOM 792 N N . ALA A 1 94 ? 16.859 -4.934 8.227 1 54.81 94 ALA A N 1
ATOM 793 C CA . ALA A 1 94 ? 17.75 -5.891 7.586 1 54.81 94 ALA A CA 1
ATOM 794 C C . ALA A 1 94 ? 18.719 -6.496 8.594 1 54.81 94 ALA A C 1
ATOM 796 O O . ALA A 1 94 ? 19.125 -5.836 9.562 1 54.81 94 ALA A O 1
ATOM 797 N N . MET B 1 1 ? -11.008 -1.897 10.164 1 90.56 1 MET B N 1
ATOM 798 C CA . MET B 1 1 ? -10.172 -0.715 10.328 1 90.56 1 MET B CA 1
ATOM 799 C C . MET B 1 1 ? -8.695 -1.062 10.125 1 90.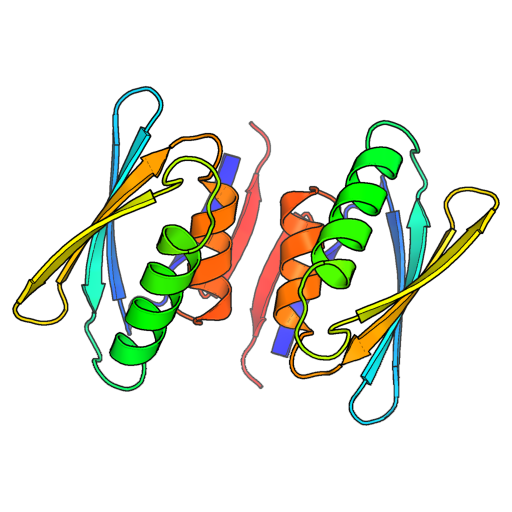56 1 MET B C 1
ATOM 801 O O . MET B 1 1 ? -8.312 -2.229 10.219 1 90.56 1 MET B O 1
ATOM 805 N N . ILE B 1 2 ? -7.938 0.002 9.688 1 96.25 2 ILE B N 1
ATOM 806 C CA . ILE B 1 2 ? -6.512 -0.255 9.5 1 96.25 2 ILE B CA 1
ATOM 807 C C . ILE B 1 2 ? -5.723 0.294 10.68 1 96.25 2 ILE B C 1
ATOM 809 O O . ILE B 1 2 ? -5.918 1.444 11.086 1 96.25 2 ILE B O 1
ATOM 813 N N . GLN B 1 3 ? -4.914 -0.556 11.242 1 97.06 3 GLN B N 1
ATOM 814 C CA . GLN B 1 3 ? -3.934 -0.133 12.242 1 97.06 3 GLN B CA 1
ATOM 815 C C . GLN B 1 3 ? -2.578 0.144 11.594 1 97.06 3 GLN B C 1
ATOM 817 O O . GLN B 1 3 ? -2.16 -0.572 10.68 1 97.06 3 GLN B O 1
ATOM 822 N N . TYR B 1 4 ? -1.99 1.15 12.133 1 97.44 4 TYR B N 1
ATOM 823 C CA . TYR B 1 4 ? -0.695 1.481 11.547 1 97.44 4 TYR B CA 1
ATOM 824 C C . TYR B 1 4 ? 0.221 2.123 12.586 1 97.44 4 TYR B C 1
ATOM 826 O O . TYR B 1 4 ? -0.248 2.637 13.602 1 97.44 4 TYR B O 1
ATOM 834 N N . ARG B 1 5 ? 1.558 2.09 12.289 1 97.38 5 ARG B N 1
ATOM 835 C CA . ARG B 1 5 ? 2.578 2.732 13.109 1 97.38 5 ARG B CA 1
ATOM 836 C C . ARG B 1 5 ? 3.48 3.625 12.266 1 97.38 5 ARG B C 1
ATOM 838 O O . ARG B 1 5 ? 4.109 3.156 11.312 1 97.38 5 ARG B O 1
ATOM 845 N N . PHE B 1 6 ? 3.566 4.84 12.695 1 97.69 6 PHE B N 1
ATOM 846 C CA . PHE B 1 6 ? 4.457 5.773 12.016 1 97.69 6 PHE B CA 1
ATOM 847 C C . PHE B 1 6 ? 5.891 5.617 12.516 1 97.69 6 PHE B C 1
ATOM 849 O O . PHE B 1 6 ? 6.113 5.133 13.633 1 97.69 6 PHE B O 1
ATOM 856 N N . ASP B 1 7 ? 6.879 5.938 11.703 1 97.62 7 ASP B N 1
ATOM 857 C CA . ASP B 1 7 ? 8.25 6.109 12.172 1 97.62 7 ASP B CA 1
ATOM 858 C C . ASP B 1 7 ? 8.422 7.434 12.906 1 97.62 7 ASP B C 1
ATOM 860 O O . ASP B 1 7 ? 8.727 8.461 12.289 1 97.62 7 ASP B O 1
ATOM 864 N N . GLU B 1 8 ? 8.32 7.375 14.141 1 96.75 8 GLU B N 1
ATOM 865 C CA . GLU B 1 8 ? 8.258 8.594 14.945 1 96.75 8 GLU B CA 1
ATOM 866 C C . GLU B 1 8 ? 9.609 9.305 14.969 1 96.75 8 GLU B C 1
ATOM 868 O O . GLU B 1 8 ? 9.695 10.461 15.398 1 96.75 8 GLU B O 1
ATOM 873 N N . THR B 1 9 ? 10.57 8.648 14.5 1 97.12 9 THR B N 1
ATOM 874 C CA . THR B 1 9 ? 11.859 9.312 14.422 1 97.12 9 THR B CA 1
ATOM 875 C C . THR B 1 9 ? 11.93 10.219 13.195 1 97.12 9 THR B C 1
ATOM 877 O O . THR B 1 9 ? 12.805 11.078 13.102 1 97.12 9 THR B O 1
ATOM 880 N N . VAL B 1 10 ? 10.977 10.031 12.289 1 97.5 10 VAL B N 1
ATOM 881 C CA . VAL B 1 10 ? 11.086 10.742 11.023 1 97.5 10 VAL B CA 1
ATOM 882 C C . VAL B 1 10 ? 9.883 11.656 10.836 1 97.5 10 VAL B C 1
ATOM 884 O O . VAL B 1 10 ? 9.961 12.664 10.117 1 97.5 10 VAL B O 1
ATOM 887 N N . ILE B 1 11 ? 8.742 11.305 11.406 1 97.94 11 ILE B N 1
ATOM 888 C CA . ILE B 1 11 ? 7.504 12 11.078 1 97.94 11 ILE B CA 1
ATOM 889 C C . ILE B 1 11 ? 6.637 12.117 12.328 1 97.94 11 ILE B C 1
ATOM 891 O O . ILE B 1 11 ? 6.574 11.188 13.141 1 97.94 11 ILE B O 1
ATOM 895 N N . GLU B 1 12 ? 6.051 13.258 12.508 1 98 12 GLU B N 1
ATOM 896 C CA . GLU B 1 12 ? 4.984 13.5 13.469 1 98 12 GLU B CA 1
ATOM 897 C C . GLU B 1 12 ? 3.631 13.633 12.781 1 98 12 GLU B C 1
ATOM 899 O O . GLU B 1 12 ? 3.5 14.367 11.797 1 98 12 GLU B O 1
ATOM 904 N N . VAL B 1 13 ? 2.596 12.945 13.328 1 97.94 13 VAL B N 1
ATOM 905 C CA . VAL B 1 13 ? 1.316 12.938 12.625 1 97.94 13 VAL B CA 1
ATOM 906 C C . VAL B 1 13 ? 0.179 13.133 13.625 1 97.94 13 VAL B C 1
ATOM 908 O O . VAL B 1 13 ? 0.173 12.523 14.695 1 97.94 13 VAL B O 1
ATOM 911 N N . GLN B 1 14 ? -0.679 14.031 13.297 1 97.5 14 GLN B N 1
ATOM 912 C CA . GLN B 1 14 ? -1.981 14.148 13.938 1 97.5 14 GLN B CA 1
ATOM 913 C C . GLN B 1 14 ? -3.109 13.812 12.969 1 97.5 14 GLN B C 1
ATOM 915 O O . GLN B 1 14 ? -3.141 14.32 11.844 1 97.5 14 GLN B O 1
ATOM 920 N N . GLU B 1 15 ? -3.949 12.914 13.344 1 96.75 15 GLU B N 1
ATOM 921 C CA . GLU B 1 15 ? -5.062 12.477 12.508 1 96.75 15 GLU B CA 1
ATOM 922 C C . GLU B 1 15 ? -6.402 12.875 13.117 1 96.75 15 GLU B C 1
ATOM 924 O O . GLU B 1 15 ? -6.617 12.711 14.32 1 96.75 15 GLU B O 1
ATOM 929 N N . ARG B 1 16 ? -7.266 13.406 12.211 1 95.81 16 ARG B N 1
ATOM 930 C CA . ARG B 1 16 ? -8.617 13.758 12.633 1 95.81 16 ARG B CA 1
ATOM 931 C C . ARG B 1 16 ? -9.648 13.273 11.617 1 95.81 16 ARG B C 1
ATOM 933 O O . ARG B 1 16 ? -9.562 13.602 10.438 1 95.81 16 ARG B O 1
ATOM 940 N N . ARG B 1 17 ? -10.641 12.539 12.148 1 92.38 17 ARG B N 1
ATOM 941 C CA . ARG B 1 17 ? -11.727 12.094 11.281 1 92.38 17 ARG B CA 1
ATOM 942 C C . ARG B 1 17 ? -12.844 13.141 11.219 1 92.38 17 ARG B C 1
ATOM 944 O O . ARG B 1 17 ? -13.234 13.695 12.242 1 92.38 17 ARG B O 1
ATOM 951 N N . ASP B 1 18 ? -13.25 13.531 10.062 1 88.12 18 ASP B N 1
ATOM 952 C CA . ASP B 1 18 ? -14.336 14.484 9.844 1 88.12 18 ASP B CA 1
ATOM 953 C C . ASP B 1 18 ? -15.367 13.93 8.867 1 88.12 18 ASP B C 1
ATOM 955 O O . ASP B 1 18 ? -15.398 14.336 7.699 1 88.12 18 ASP B O 1
ATOM 959 N N . GLY B 1 19 ? -16.297 13.062 9.367 1 90.06 19 GLY B N 1
ATOM 960 C CA . GLY B 1 19 ? -17.297 12.484 8.492 1 90.06 19 GLY B CA 1
ATOM 961 C C . GLY B 1 19 ? -16.734 11.453 7.531 1 90.06 19 GLY B C 1
ATOM 962 O O . GLY B 1 19 ? -16.172 10.445 7.961 1 90.06 19 GLY B O 1
ATOM 963 N N . ALA B 1 20 ? -16.812 11.805 6.184 1 90.25 20 ALA B N 1
ATOM 964 C CA . ALA B 1 20 ? -16.391 10.883 5.137 1 90.25 20 ALA B CA 1
ATOM 965 C C . ALA B 1 20 ? -14.938 11.133 4.742 1 90.25 20 ALA B C 1
ATOM 967 O O . ALA B 1 20 ? -14.453 10.594 3.748 1 90.25 20 ALA B O 1
ATOM 968 N N . GLU B 1 21 ? -14.281 12.031 5.547 1 94.19 21 GLU B N 1
ATOM 969 C CA . GLU B 1 21 ? -12.883 12.344 5.25 1 94.19 21 GLU B CA 1
ATOM 970 C C . GLU B 1 21 ? -12.023 12.273 6.508 1 94.19 21 GLU B C 1
ATOM 972 O O . GLU B 1 21 ? -12.539 12.328 7.625 1 94.19 21 GLU B O 1
ATOM 977 N N . THR B 1 22 ? -10.789 12.016 6.254 1 95.62 22 THR B N 1
ATOM 978 C CA . THR B 1 22 ? -9.789 12.062 7.309 1 95.62 22 THR B CA 1
ATOM 979 C C . THR B 1 22 ? -8.734 13.133 7.012 1 95.62 22 THR B C 1
ATOM 981 O O . THR B 1 22 ? -8.211 13.203 5.898 1 95.62 22 THR B O 1
ATOM 984 N N . GLU B 1 23 ? -8.578 13.977 8.016 1 97.12 23 GLU B N 1
ATOM 985 C CA . GLU B 1 23 ? -7.527 14.984 7.906 1 97.12 23 GLU B CA 1
ATOM 986 C C . GLU B 1 23 ? -6.25 14.531 8.609 1 97.12 23 GLU B C 1
ATOM 988 O O . GLU B 1 23 ? -6.289 14.109 9.766 1 97.12 23 GLU B O 1
ATOM 993 N N . PHE B 1 24 ? -5.117 14.641 7.887 1 97.5 24 PHE B N 1
ATOM 994 C CA . PHE B 1 24 ? -3.795 14.391 8.453 1 97.5 24 PHE B CA 1
ATOM 995 C C . PHE B 1 24 ? -2.988 15.68 8.531 1 97.5 24 PHE B C 1
ATOM 997 O O . PHE B 1 24 ? -2.895 16.422 7.547 1 97.5 24 PHE B O 1
ATOM 1004 N N . ARG B 1 25 ? -2.479 15.898 9.68 1 98 25 ARG B N 1
ATOM 1005 C CA . ARG B 1 25 ? -1.431 16.906 9.836 1 98 25 ARG B CA 1
ATOM 1006 C C . ARG B 1 25 ? -0.075 16.25 10.078 1 98 25 ARG B C 1
ATOM 1008 O O . ARG B 1 25 ? 0.12 15.57 11.094 1 98 25 ARG B O 1
ATOM 1015 N N . ILE B 1 26 ? 0.797 16.578 9.18 1 98.19 26 ILE B N 1
ATOM 1016 C CA . ILE B 1 26 ? 2.07 15.867 9.172 1 98.19 26 ILE B CA 1
ATOM 1017 C C . ILE B 1 26 ? 3.221 16.859 9.25 1 98.19 26 ILE B C 1
ATOM 1019 O O . ILE B 1 26 ? 3.191 17.906 8.586 1 98.19 26 ILE B O 1
ATOM 1023 N N . ARG B 1 27 ? 4.184 16.484 10.062 1 98.19 27 ARG B N 1
ATOM 1024 C CA . ARG B 1 27 ? 5.449 17.219 10.078 1 98.19 27 ARG B CA 1
ATOM 1025 C C . ARG B 1 27 ? 6.633 16.266 9.93 1 98.19 27 ARG B C 1
ATOM 1027 O O . ARG B 1 27 ? 6.77 15.305 10.695 1 98.19 27 ARG B O 1
ATOM 1034 N N . LEU B 1 28 ? 7.445 16.547 8.961 1 98.19 28 LEU B N 1
ATOM 1035 C CA . LEU B 1 28 ? 8.672 15.766 8.82 1 98.19 28 LEU B CA 1
ATOM 1036 C C . LEU B 1 28 ? 9.734 16.25 9.805 1 98.19 28 LEU B C 1
ATOM 1038 O O . LEU B 1 28 ? 10.047 17.438 9.852 1 98.19 28 LEU B O 1
ATOM 1042 N N . LEU B 1 29 ? 10.297 15.336 10.508 1 97.75 29 LEU B N 1
ATOM 1043 C CA . LEU B 1 29 ? 11.375 15.648 11.438 1 97.75 29 LEU B CA 1
ATOM 1044 C C . LEU B 1 29 ? 12.734 15.547 10.758 1 97.75 29 LEU B C 1
ATOM 1046 O O . LEU B 1 29 ? 13.727 16.094 11.25 1 97.75 29 LEU B O 1
ATOM 1050 N N . GLN B 1 30 ? 12.797 14.773 9.734 1 96.31 30 GLN B N 1
ATOM 1051 C CA . GLN B 1 30 ? 13.953 14.641 8.852 1 96.31 30 GLN B CA 1
ATOM 1052 C C . GLN B 1 30 ? 13.586 14.992 7.414 1 96.31 30 GLN B C 1
ATOM 1054 O O . GLN B 1 30 ? 12.727 14.352 6.809 1 96.31 30 GLN B O 1
ATOM 1059 N N . ALA B 1 31 ? 14.336 15.898 6.895 1 93.81 31 ALA B N 1
ATOM 1060 C CA . ALA B 1 31 ? 13.984 16.359 5.555 1 93.81 31 ALA B CA 1
ATOM 1061 C C . ALA B 1 31 ? 14.422 15.359 4.492 1 93.81 31 ALA B C 1
ATOM 1063 O O . ALA B 1 31 ? 13.609 14.891 3.699 1 93.81 31 ALA B O 1
ATOM 1064 N N . GLU B 1 32 ? 15.719 15.164 4.504 1 93.62 32 GLU B N 1
ATOM 1065 C CA . GLU B 1 32 ? 16.219 14.203 3.525 1 93.62 32 GLU B CA 1
ATOM 1066 C C . GLU B 1 32 ? 16.25 12.789 4.105 1 93.62 32 GLU B C 1
ATOM 1068 O O . GLU B 1 32 ?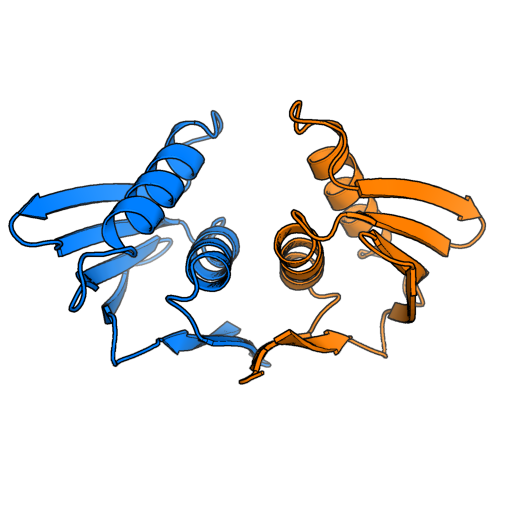 16.625 12.594 5.262 1 93.62 32 GLU B O 1
ATOM 1073 N N . PRO B 1 33 ? 15.828 11.859 3.271 1 96.56 33 PRO B N 1
ATOM 1074 C CA . PRO B 1 33 ? 15.297 11.922 1.907 1 96.56 33 PRO B CA 1
ATOM 1075 C C . PRO B 1 33 ? 13.773 12.055 1.87 1 96.56 33 PRO B C 1
ATOM 1077 O O . PRO B 1 33 ? 13.164 11.906 0.808 1 96.56 33 PRO B O 1
ATOM 1080 N N . TYR B 1 34 ? 13.148 12.359 2.971 1 97.12 34 TYR B N 1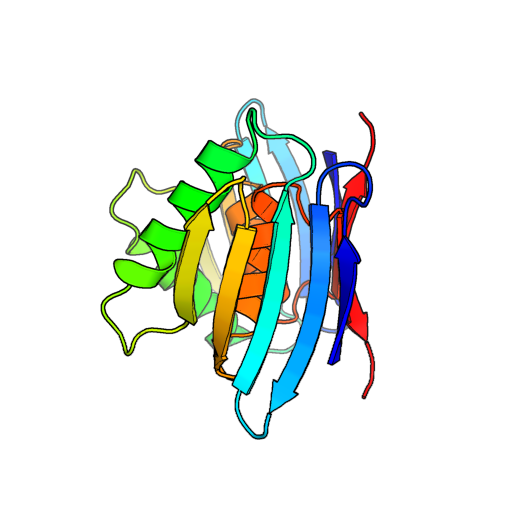
ATOM 1081 C CA . TYR B 1 34 ? 11.719 12.133 3.139 1 97.12 34 TYR B CA 1
ATOM 1082 C C . TYR B 1 34 ? 10.906 13.266 2.514 1 97.12 34 TYR B C 1
ATOM 1084 O O . TYR B 1 34 ? 9.773 13.055 2.082 1 97.12 34 TYR B O 1
ATOM 1092 N N . ALA B 1 35 ? 11.461 14.414 2.396 1 96.12 35 ALA B N 1
ATOM 1093 C CA . ALA B 1 35 ? 10.781 15.5 1.698 1 96.12 35 ALA B CA 1
ATOM 1094 C C . ALA B 1 35 ? 10.516 15.141 0.24 1 96.12 35 ALA B C 1
ATOM 1096 O O . ALA B 1 35 ? 9.438 15.398 -0.288 1 96.12 35 ALA B O 1
ATOM 1097 N N . GLY B 1 36 ? 11.555 14.602 -0.354 1 96.31 36 GLY B N 1
ATOM 1098 C CA . GLY B 1 36 ? 11.391 14.109 -1.715 1 96.31 36 GLY B CA 1
ATOM 1099 C C . GLY B 1 36 ? 10.336 13.031 -1.839 1 96.31 36 GLY B C 1
ATOM 1100 O O . GLY B 1 36 ? 9.547 13.031 -2.785 1 96.31 36 GLY B O 1
ATOM 1101 N N . ARG B 1 37 ? 10.25 12.164 -0.869 1 95.62 37 ARG B N 1
ATOM 1102 C CA . ARG B 1 37 ? 9.266 11.078 -0.863 1 95.62 37 ARG B CA 1
ATOM 1103 C C . ARG B 1 37 ? 7.852 11.625 -0.718 1 95.62 37 ARG B C 1
ATOM 1105 O O . ARG B 1 37 ? 6.93 11.156 -1.38 1 95.62 37 ARG B O 1
ATOM 1112 N N . MET B 1 38 ? 7.684 12.625 0.107 1 95.69 38 MET B N 1
ATOM 1113 C CA . MET B 1 38 ? 6.375 13.25 0.281 1 95.69 38 MET B CA 1
ATOM 1114 C C . MET B 1 38 ? 5.922 13.93 -1.006 1 95.69 38 MET B C 1
ATOM 1116 O O . MET B 1 38 ? 4.742 13.867 -1.362 1 95.69 38 MET B O 1
ATOM 1120 N N . LYS B 1 39 ? 6.875 14.516 -1.636 1 94.62 39 LYS B N 1
ATOM 1121 C CA . LYS B 1 39 ? 6.566 15.148 -2.912 1 94.62 39 LYS B CA 1
ATOM 1122 C C . LYS B 1 39 ? 6.105 14.125 -3.941 1 94.62 39 LYS B C 1
ATOM 1124 O O . LYS B 1 39 ? 5.16 14.367 -4.691 1 94.62 39 LYS B O 1
ATOM 1129 N N . ASP B 1 40 ? 6.754 13.039 -3.973 1 92.25 40 ASP B N 1
ATOM 1130 C CA . ASP B 1 40 ? 6.383 11.961 -4.883 1 92.25 40 ASP B CA 1
ATOM 1131 C C . ASP B 1 40 ? 4.977 11.445 -4.586 1 92.25 40 ASP B C 1
ATOM 1133 O O . ASP B 1 40 ? 4.199 11.18 -5.508 1 92.25 40 ASP B O 1
ATOM 1137 N N . ILE B 1 41 ? 4.672 11.312 -3.34 1 93.12 41 ILE B N 1
ATOM 1138 C CA . ILE B 1 41 ? 3.34 10.875 -2.938 1 93.12 41 ILE B CA 1
ATOM 1139 C C . ILE B 1 41 ? 2.297 11.883 -3.418 1 93.12 41 ILE B C 1
ATOM 1141 O O . ILE B 1 41 ? 1.282 11.5 -4.004 1 93.12 41 ILE B O 1
ATOM 1145 N N . GLN B 1 42 ? 2.59 13.117 -3.146 1 92.12 42 GLN B N 1
ATOM 1146 C CA . GLN B 1 42 ? 1.688 14.18 -3.58 1 92.12 42 GLN B CA 1
ATOM 1147 C C . GLN B 1 42 ? 1.426 14.102 -5.082 1 92.12 42 GLN B C 1
ATOM 1149 O O . GLN B 1 42 ? 0.273 14.141 -5.516 1 92.12 42 GLN B O 1
ATOM 1154 N N . ARG B 1 43 ? 2.445 13.922 -5.871 1 88.94 43 ARG B N 1
ATOM 1155 C CA . ARG B 1 43 ? 2.346 13.859 -7.324 1 88.94 43 ARG B CA 1
ATOM 1156 C C . ARG B 1 43 ? 1.479 12.688 -7.766 1 88.94 43 ARG B C 1
ATOM 1158 O O . ARG B 1 43 ? 0.656 12.828 -8.672 1 88.94 43 ARG B O 1
ATOM 1165 N N . ARG B 1 44 ? 1.647 11.633 -7.125 1 83.94 44 ARG B N 1
ATOM 1166 C CA . ARG B 1 44 ? 0.898 10.43 -7.473 1 83.94 44 ARG B CA 1
ATOM 1167 C C . ARG B 1 44 ? -0.596 10.625 -7.242 1 83.94 44 ARG B C 1
ATOM 1169 O O . ARG B 1 44 ? -1.42 10.148 -8.023 1 83.94 44 ARG B O 1
ATOM 1176 N N . PHE B 1 45 ? -0.933 11.273 -6.215 1 84.81 45 PHE B N 1
ATOM 1177 C CA . PHE B 1 45 ? -2.34 11.484 -5.895 1 84.81 45 PHE B CA 1
ATOM 1178 C C . PHE B 1 45 ? -2.932 12.594 -6.75 1 84.81 45 PHE B C 1
ATOM 1180 O O . PHE B 1 45 ? -4.129 12.586 -7.043 1 84.81 45 PHE B O 1
ATOM 1187 N N . GLU B 1 46 ? -2.096 13.445 -7.168 1 80.19 46 GLU B N 1
ATOM 1188 C CA . GLU B 1 46 ? -2.568 14.523 -8.031 1 80.19 46 GLU B CA 1
ATOM 1189 C C . GLU B 1 46 ? -2.74 14.047 -9.469 1 80.19 46 GLU B C 1
ATOM 1191 O O . GLU B 1 46 ? -3.598 14.555 -10.195 1 80.19 46 GLU B O 1
ATOM 1196 N N . ASP B 1 47 ? -1.843 13.234 -9.891 1 73 47 ASP B N 1
ATOM 1197 C CA . ASP B 1 47 ? -1.867 12.734 -11.258 1 73 47 ASP B CA 1
ATOM 1198 C C . ASP B 1 47 ? -3.004 11.734 -11.461 1 73 47 ASP B C 1
ATOM 1200 O O . ASP B 1 47 ? -3.422 11.477 -12.594 1 73 47 ASP B O 1
ATOM 1204 N N . ASN B 1 48 ? -3.154 11.094 -10.461 1 59.38 48 ASN B N 1
ATOM 1205 C CA . ASN B 1 48 ? -4.246 10.133 -10.578 1 59.38 48 ASN B CA 1
ATOM 1206 C C . ASN B 1 48 ? -5.566 10.82 -10.906 1 59.38 48 ASN B C 1
ATOM 1208 O O . ASN B 1 48 ? -5.965 11.766 -10.227 1 59.38 48 ASN B O 1
ATOM 1212 N N . GLU B 1 49 ? -5.824 10.898 -12.25 1 52.06 49 GLU B N 1
ATOM 1213 C CA . GLU B 1 49 ? -6.988 11.531 -12.859 1 52.06 49 GLU B CA 1
ATOM 1214 C C . GLU B 1 49 ? -8.234 11.344 -12 1 52.06 49 GLU B C 1
ATOM 1216 O O .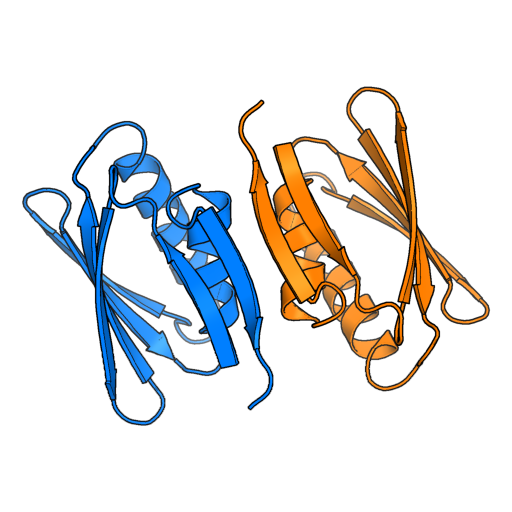 GLU B 1 49 ? -9.188 12.117 -12.102 1 52.06 49 GLU B O 1
ATOM 1221 N N . ASP B 1 50 ? -8.375 10.164 -11.477 1 49.41 50 ASP B N 1
ATOM 1222 C CA . ASP B 1 50 ? -9.688 9.992 -10.859 1 49.41 50 ASP B CA 1
ATOM 1223 C C . ASP B 1 50 ? -9.812 10.844 -9.602 1 49.41 50 ASP B C 1
ATOM 1225 O O . ASP B 1 50 ? -8.992 10.727 -8.688 1 49.41 50 ASP B O 1
ATOM 1229 N N . TYR B 1 51 ? -10.852 11.859 -9.625 1 50.62 51 TYR B N 1
ATOM 1230 C CA . TYR B 1 51 ? -11.297 12.781 -8.578 1 50.62 51 TYR B CA 1
ATOM 1231 C C . TYR B 1 51 ? -10.273 12.844 -7.445 1 50.62 51 TYR B C 1
ATOM 1233 O O . TYR B 1 51 ? -9.75 11.812 -7.016 1 50.62 51 TYR B O 1
ATOM 1241 N N . THR B 1 52 ? -9.695 14.008 -7.309 1 57.81 52 THR B N 1
ATOM 1242 C CA . THR B 1 52 ? -8.555 14.133 -6.402 1 57.81 52 THR B CA 1
ATOM 1243 C C . THR B 1 52 ? -8.836 13.398 -5.09 1 57.81 52 THR B C 1
ATOM 1245 O O . THR B 1 52 ? -9.875 13.609 -4.461 1 57.81 52 THR B O 1
ATOM 1248 N N . ASP B 1 53 ? -8.188 12.148 -4.844 1 71.44 53 ASP B N 1
ATOM 1249 C CA . ASP B 1 53 ? -8.328 11.203 -3.74 1 71.44 53 ASP B CA 1
ATOM 1250 C C . ASP B 1 53 ? -7.84 11.812 -2.428 1 71.44 53 ASP B C 1
ATOM 1252 O O . ASP B 1 53 ? -8.438 11.594 -1.373 1 71.44 53 ASP B O 1
ATOM 1256 N N . ALA B 1 54 ? -6.961 12.711 -2.617 1 86.88 54 ALA B N 1
ATOM 1257 C CA . ALA B 1 54 ? -6.402 13.391 -1.453 1 86.88 54 ALA B CA 1
ATOM 1258 C C . ALA B 1 54 ? -6.055 14.844 -1.78 1 86.88 54 ALA B C 1
ATOM 1260 O O . ALA B 1 54 ? -5.551 15.141 -2.865 1 86.88 54 ALA B O 1
ATOM 1261 N N . LEU B 1 55 ? -6.52 15.891 -0.972 1 90.62 55 LEU B N 1
ATOM 1262 C CA . LEU B 1 55 ? -6.141 17.297 -1.085 1 90.62 55 LEU B CA 1
ATOM 1263 C C . LEU B 1 55 ? -4.91 17.594 -0.237 1 90.62 55 LEU B C 1
ATOM 1265 O O . LEU B 1 55 ? -4.906 17.344 0.971 1 90.62 55 LEU B O 1
ATOM 1269 N N . PHE B 1 56 ? -3.896 18.156 -0.904 1 93.69 56 PHE B N 1
ATOM 1270 C CA . PHE B 1 56 ? -2.639 18.422 -0.218 1 93.69 56 PHE B CA 1
ATOM 1271 C C . PHE B 1 56 ? -2.428 19.922 -0.046 1 93.69 56 PHE B C 1
ATOM 1273 O O . PHE B 1 56 ? -2.527 20.688 -1.011 1 93.69 56 PHE B O 1
ATOM 1280 N N . TYR B 1 57 ? -2.195 20.312 1.186 1 95.31 57 TYR B N 1
ATOM 1281 C CA . TYR B 1 57 ? -1.688 21.641 1.528 1 95.31 57 TYR B CA 1
ATOM 1282 C C . TYR B 1 57 ? -0.254 21.562 2.037 1 95.31 57 TYR B C 1
ATOM 1284 O O . TYR B 1 57 ? 0.028 20.859 3.008 1 95.31 57 TYR B O 1
ATOM 1292 N N . VAL B 1 58 ? 0.617 22.234 1.396 1 95.06 58 VAL B N 1
ATOM 1293 C CA . VAL B 1 58 ? 2.027 22.219 1.765 1 95.06 58 VAL B CA 1
ATOM 1294 C C . VAL B 1 58 ? 2.395 23.516 2.463 1 95.06 58 VAL B C 1
ATOM 1296 O O . VAL B 1 58 ? 2.125 24.609 1.941 1 95.06 58 VAL B O 1
ATOM 1299 N N . TYR B 1 59 ? 2.992 23.359 3.59 1 96.19 59 TYR B N 1
ATOM 1300 C CA . TYR B 1 59 ? 3.381 24.531 4.383 1 96.19 59 TYR B CA 1
ATOM 1301 C C . TYR B 1 59 ? 4.895 24.609 4.531 1 96.19 59 TYR B C 1
ATOM 1303 O O . TYR B 1 59 ? 5.602 23.641 4.234 1 96.19 59 TYR B O 1
ATOM 1311 N N . PRO B 1 60 ? 5.367 25.719 4.934 1 94 60 PRO B N 1
ATOM 1312 C CA . PRO B 1 60 ? 6.801 25.812 5.223 1 94 60 PRO B CA 1
ATOM 1313 C C . PRO B 1 60 ? 7.242 24.828 6.312 1 94 60 PRO B C 1
ATOM 1315 O O . PRO B 1 60 ? 6.41 24.344 7.074 1 94 60 PRO B O 1
ATOM 1318 N N . ASP B 1 61 ? 8.719 24.438 6.395 1 92.56 61 ASP B N 1
ATOM 1319 C CA . ASP B 1 61 ? 9.336 23.609 7.418 1 92.56 61 ASP B CA 1
ATOM 1320 C C . ASP B 1 61 ? 8.836 22.172 7.34 1 92.56 61 ASP B C 1
ATOM 1322 O O . ASP B 1 61 ? 8.594 21.531 8.367 1 92.56 61 ASP B O 1
ATOM 1326 N N . HIS B 1 62 ? 8.547 21.703 6.254 1 94.94 62 HIS B N 1
ATOM 1327 C CA . HIS B 1 62 ? 8.211 20.312 5.941 1 94.94 62 HIS B CA 1
ATOM 1328 C C . HIS B 1 62 ? 6.961 19.859 6.691 1 94.94 62 HIS B C 1
ATOM 1330 O O . HIS B 1 62 ? 6.938 18.781 7.281 1 94.94 62 HIS B O 1
ATOM 1336 N N . ALA B 1 63 ? 5.984 20.781 6.664 1 97.06 63 ALA B N 1
ATOM 1337 C CA . ALA B 1 63 ? 4.672 20.5 7.246 1 97.06 63 ALA B CA 1
ATOM 1338 C C . ALA B 1 63 ? 3.611 20.359 6.16 1 97.06 63 ALA B C 1
ATOM 1340 O O . ALA B 1 63 ? 3.652 21.062 5.148 1 97.06 63 ALA B O 1
ATOM 1341 N N . TYR B 1 64 ? 2.635 19.469 6.445 1 97.38 64 TYR B N 1
ATOM 1342 C CA . TYR B 1 64 ? 1.611 19.141 5.461 1 97.38 64 TYR B CA 1
ATOM 1343 C C . TYR B 1 64 ? 0.248 18.969 6.121 1 97.38 64 TYR B C 1
ATOM 1345 O O . TYR B 1 64 ? 0.153 18.469 7.242 1 97.38 64 TYR B O 1
ATOM 1353 N N . LYS B 1 65 ? -0.759 19.469 5.48 1 97.19 65 LYS B N 1
ATOM 1354 C CA . LYS B 1 65 ? -2.141 19.094 5.754 1 97.19 65 LYS B CA 1
ATOM 1355 C C . LYS B 1 65 ? -2.732 18.312 4.582 1 97.19 65 LYS B C 1
ATOM 1357 O O . LYS B 1 65 ? -2.705 18.766 3.441 1 97.19 65 LYS B O 1
ATOM 1362 N N . ILE B 1 66 ? -3.215 17.188 4.867 1 95.75 66 ILE B N 1
ATOM 1363 C CA . ILE B 1 66 ? -3.73 16.328 3.809 1 95.75 66 ILE B CA 1
ATOM 1364 C C . ILE B 1 66 ? -5.137 15.844 4.168 1 95.75 66 ILE B C 1
ATOM 1366 O O . ILE B 1 66 ? -5.359 15.336 5.27 1 95.75 66 ILE B O 1
ATOM 1370 N N . ILE B 1 67 ? -6.051 16.047 3.299 1 94.62 67 ILE B N 1
ATOM 1371 C CA . ILE B 1 67 ? -7.422 15.594 3.479 1 94.62 67 ILE B CA 1
ATOM 1372 C C . ILE B 1 67 ? -7.707 14.422 2.541 1 94.62 67 ILE B C 1
ATOM 1374 O O . ILE B 1 67 ? -7.578 14.547 1.321 1 94.62 67 ILE B O 1
ATOM 1378 N N . VAL B 1 68 ? -8.031 13.32 3.172 1 93.88 68 VAL B N 1
ATOM 1379 C CA . VAL B 1 68 ? -8.203 12.086 2.41 1 93.88 68 VAL B CA 1
ATOM 1380 C C . VAL B 1 68 ? -9.633 11.586 2.551 1 93.88 68 VAL B C 1
ATOM 1382 O O . VAL B 1 68 ? -10.148 11.469 3.666 1 93.88 68 VAL B O 1
ATOM 1385 N N . ARG B 1 69 ? -10.258 11.305 1.407 1 91.88 69 ARG B N 1
ATOM 1386 C CA . ARG B 1 69 ? -11.578 10.68 1.446 1 91.88 69 ARG B CA 1
ATOM 1387 C C . ARG B 1 69 ? -11.484 9.227 1.918 1 91.88 69 ARG B C 1
ATOM 1389 O O . ARG B 1 69 ? -10.5 8.547 1.647 1 91.88 69 ARG B O 1
ATOM 1396 N N . ASP B 1 70 ? -12.555 8.773 2.477 1 91.06 70 ASP B N 1
ATOM 1397 C CA . ASP B 1 70 ? -12.578 7.418 3.023 1 91.06 70 ASP B CA 1
ATOM 1398 C C . ASP B 1 70 ? -12.234 6.387 1.952 1 91.06 70 ASP B C 1
ATOM 1400 O O . ASP B 1 70 ? -11.539 5.406 2.225 1 91.06 70 ASP B O 1
ATOM 1404 N N . ALA B 1 71 ? -12.727 6.629 0.833 1 88.31 71 ALA B N 1
ATOM 1405 C CA . ALA B 1 71 ? -12.562 5.691 -0.275 1 88.31 71 ALA B CA 1
ATOM 1406 C C . ALA B 1 71 ? -11.086 5.555 -0.655 1 88.31 71 ALA B C 1
ATOM 1408 O O . ALA B 1 71 ? -10.695 4.574 -1.294 1 88.31 71 ALA B O 1
ATOM 1409 N N . HIS B 1 72 ? -10.227 6.484 -0.182 1 91.31 72 HIS B N 1
ATOM 1410 C CA . HIS B 1 72 ? -8.82 6.48 -0.586 1 91.31 72 HIS B CA 1
ATOM 1411 C C . HIS B 1 72 ? -7.902 6.395 0.625 1 91.31 72 HIS B C 1
ATOM 1413 O O . HIS B 1 72 ? -6.703 6.668 0.519 1 91.31 72 HIS B O 1
ATOM 1419 N N . TYR B 1 73 ? -8.5 6.047 1.7 1 93.5 73 TYR B N 1
ATOM 1420 C CA . TYR B 1 73 ? -7.766 5.992 2.961 1 93.5 73 TYR B CA 1
ATOM 1421 C C . TYR B 1 73 ? -6.645 4.961 2.898 1 93.5 73 TYR B C 1
ATOM 1423 O O . TYR B 1 73 ? -5.488 5.277 3.186 1 93.5 73 TYR B O 1
ATOM 1431 N N . ALA B 1 74 ? -6.965 3.809 2.414 1 93.69 74 ALA B N 1
ATOM 1432 C CA . ALA B 1 74 ? -5.969 2.74 2.32 1 93.69 74 ALA 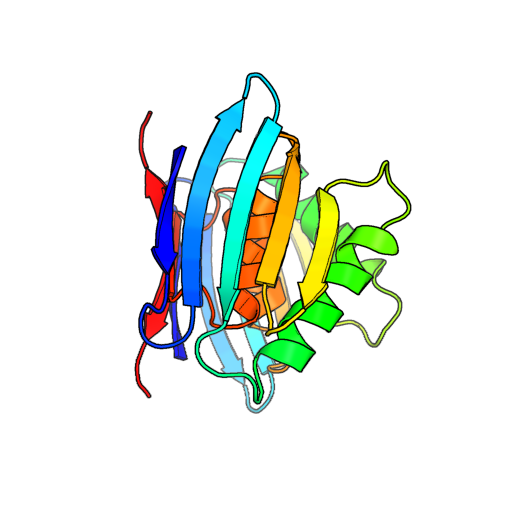B CA 1
ATOM 1433 C C . ALA B 1 74 ? -4.883 3.092 1.311 1 93.69 74 ALA B C 1
ATOM 1435 O O . ALA B 1 74 ? -3.707 2.785 1.523 1 93.69 74 ALA B O 1
ATOM 1436 N N . ASP B 1 75 ? -5.23 3.74 0.213 1 92.12 75 ASP B N 1
ATOM 1437 C CA . ASP B 1 75 ? -4.262 4.172 -0.788 1 92.12 75 ASP B CA 1
ATOM 1438 C C . ASP B 1 75 ? -3.229 5.117 -0.178 1 92.12 75 ASP B C 1
ATOM 1440 O O . ASP B 1 75 ? -2.031 4.992 -0.443 1 92.12 75 ASP B O 1
ATOM 1444 N N . PHE B 1 76 ? -3.697 6.016 0.642 1 94.19 76 PHE B N 1
ATOM 1445 C CA . PHE B 1 76 ? -2.816 7.008 1.249 1 94.19 76 PHE B CA 1
ATOM 1446 C C . PHE B 1 76 ? -1.862 6.352 2.24 1 94.19 76 PHE B C 1
ATOM 1448 O O . PHE B 1 76 ? -0.654 6.59 2.199 1 94.19 76 PHE B O 1
ATOM 1455 N N . LEU B 1 77 ? -2.432 5.484 3.088 1 96.31 77 LEU B N 1
ATOM 1456 C CA . LEU B 1 77 ? -1.612 4.828 4.102 1 96.31 77 LEU B CA 1
ATOM 1457 C C . LEU B 1 77 ? -0.552 3.943 3.453 1 96.31 77 LEU B C 1
ATOM 1459 O O . LEU B 1 77 ? 0.59 3.896 3.914 1 96.31 77 LEU B O 1
ATOM 1463 N N . THR B 1 78 ? -0.898 3.293 2.385 1 96.25 78 THR B N 1
ATOM 1464 C CA . THR B 1 78 ? 0.068 2.428 1.719 1 96.25 78 THR B CA 1
ATOM 1465 C C . THR B 1 78 ? 1.144 3.256 1.021 1 96.25 78 THR B C 1
ATOM 1467 O O . THR B 1 78 ? 2.299 2.832 0.931 1 96.25 78 THR B O 1
ATOM 1470 N N . ALA B 1 79 ? 0.817 4.438 0.542 1 94.94 79 ALA B N 1
ATOM 1471 C CA . ALA B 1 79 ? 1.827 5.328 -0.02 1 94.94 79 ALA B CA 1
ATOM 1472 C C . ALA B 1 79 ? 2.848 5.738 1.038 1 94.94 79 ALA B C 1
ATOM 1474 O O . ALA B 1 79 ? 4.055 5.738 0.78 1 94.94 79 ALA B O 1
ATOM 1475 N N . LEU B 1 80 ? 2.336 6.055 2.236 1 97.19 80 LEU B N 1
ATOM 1476 C CA . LEU B 1 80 ? 3.225 6.414 3.336 1 97.19 80 LEU B CA 1
ATOM 1477 C C . LEU B 1 80 ? 4.098 5.227 3.74 1 97.19 80 LEU B C 1
ATOM 1479 O O . LEU B 1 80 ? 5.262 5.402 4.098 1 97.19 80 LEU B O 1
ATOM 1483 N N . PHE B 1 81 ? 3.545 4.043 3.652 1 97.5 81 PHE B N 1
ATOM 1484 C CA . PHE B 1 81 ? 4.285 2.822 3.951 1 97.5 81 PHE B CA 1
ATOM 1485 C C . PHE B 1 81 ? 5.422 2.621 2.959 1 97.5 81 PHE B C 1
ATOM 1487 O O . PHE B 1 81 ? 6.566 2.391 3.357 1 97.5 81 PHE B O 1
ATOM 1494 N N . LYS B 1 82 ? 5.176 2.775 1.742 1 95.81 82 LYS B N 1
ATOM 1495 C CA . LYS B 1 82 ? 6.184 2.604 0.699 1 95.81 82 LYS B CA 1
ATOM 1496 C C . LYS B 1 82 ? 7.309 3.625 0.848 1 95.81 82 LYS B C 1
ATOM 1498 O O . LYS B 1 82 ? 8.461 3.33 0.537 1 95.81 82 LYS B O 1
ATOM 1503 N N . ALA B 1 83 ? 6.938 4.723 1.371 1 96.12 83 ALA B N 1
ATOM 1504 C CA . ALA B 1 83 ? 7.918 5.789 1.563 1 96.12 83 ALA B CA 1
ATOM 1505 C C . ALA B 1 83 ? 8.672 5.613 2.879 1 96.12 83 ALA B C 1
ATOM 1507 O O . ALA B 1 83 ? 9.5 6.453 3.246 1 96.12 83 ALA B O 1
ATOM 1508 N N . LYS B 1 84 ? 8.312 4.594 3.668 1 96.5 84 LYS B N 1
ATOM 1509 C CA . LYS B 1 84 ? 8.938 4.223 4.938 1 96.5 84 LYS B CA 1
ATOM 1510 C C . LYS B 1 84 ? 8.641 5.262 6.016 1 96.5 84 LYS B C 1
ATOM 1512 O O . LYS B 1 84 ? 9.453 5.469 6.922 1 96.5 84 LYS B O 1
ATOM 1517 N N . LEU B 1 85 ? 7.59 5.969 5.832 1 97.81 85 LEU B N 1
ATOM 1518 C CA . LEU B 1 85 ? 7.078 6.863 6.867 1 97.81 85 LEU B CA 1
ATOM 1519 C C . LEU B 1 85 ? 6.176 6.109 7.836 1 97.81 85 LEU B C 1
ATOM 1521 O O . LEU B 1 85 ? 6.07 6.48 9.008 1 97.81 85 LEU B O 1
ATOM 1525 N N . ILE B 1 86 ? 5.469 5.156 7.344 1 98.19 86 ILE B N 1
ATOM 1526 C CA . ILE B 1 86 ? 4.754 4.16 8.141 1 98.19 86 ILE B CA 1
ATOM 1527 C C . ILE B 1 86 ? 5.562 2.867 8.195 1 98.19 86 ILE B C 1
ATOM 1529 O O . ILE B 1 86 ? 6.051 2.389 7.168 1 98.19 86 ILE B O 1
ATOM 1533 N N . LEU B 1 87 ? 5.664 2.303 9.359 1 98.06 87 LEU B N 1
ATOM 1534 C CA . LEU B 1 87 ? 6.527 1.143 9.547 1 98.06 87 LEU B CA 1
ATOM 1535 C C . LEU B 1 87 ? 5.719 -0.149 9.523 1 98.06 87 LEU B C 1
ATOM 1537 O O . LEU B 1 87 ? 6.266 -1.226 9.273 1 98.06 87 LEU B O 1
ATOM 1541 N N . SER B 1 88 ? 4.441 -0.027 9.836 1 98.06 88 SER B N 1
ATOM 1542 C CA . SER B 1 88 ? 3.607 -1.224 9.773 1 98.06 88 SER B CA 1
ATOM 1543 C C . SER B 1 88 ? 2.146 -0.87 9.508 1 98.06 88 SER B C 1
ATOM 1545 O O . SER B 1 88 ? 1.664 0.171 9.961 1 98.06 88 SER B O 1
ATOM 1547 N N . LEU B 1 89 ? 1.468 -1.715 8.781 1 98.19 89 LEU B N 1
ATOM 1548 C CA . LEU B 1 89 ? 0.041 -1.698 8.477 1 98.19 89 LEU B CA 1
ATOM 1549 C C . LEU B 1 89 ? -0.606 -3.031 8.836 1 98.19 89 LEU B C 1
ATOM 1551 O O . LEU B 1 89 ? -0.019 -4.094 8.609 1 98.19 89 LEU B O 1
ATOM 1555 N N . ALA B 1 90 ? -1.884 -2.98 9.398 1 98.25 90 ALA B N 1
ATOM 1556 C CA . ALA B 1 90 ? -2.617 -4.211 9.672 1 98.25 90 ALA B CA 1
ATOM 1557 C C . ALA B 1 90 ? -4.125 -3.977 9.625 1 98.25 90 ALA B C 1
ATOM 1559 O O . ALA B 1 90 ? -4.617 -2.963 10.125 1 98.25 90 ALA B O 1
ATOM 1560 N N . TRP B 1 91 ? -4.758 -4.914 8.984 1 97.06 91 TRP B N 1
ATOM 1561 C CA . TRP B 1 91 ? -6.211 -4.895 9.078 1 97.06 91 TRP B CA 1
ATOM 1562 C C . TRP B 1 91 ? -6.676 -5.379 10.453 1 97.06 91 TRP B C 1
ATOM 1564 O O . TRP B 1 91 ? -6.203 -6.406 10.945 1 97.06 91 TRP B O 1
ATOM 1574 N N . ALA B 1 92 ? -7.375 -4.594 11.109 1 88.5 92 ALA B N 1
ATOM 1575 C CA . ALA B 1 92 ? -7.934 -4.996 12.398 1 88.5 92 ALA B CA 1
ATOM 1576 C C . ALA B 1 92 ? -9.43 -5.277 12.281 1 88.5 92 ALA B C 1
ATOM 1578 O O . ALA B 1 92 ? -10.109 -4.73 11.406 1 88.5 92 ALA B O 1
ATOM 1579 N N . GLU B 1 93 ? -9.938 -6.348 12.984 1 74.12 93 GLU B N 1
ATOM 1580 C CA . GLU B 1 93 ? -11.367 -6.633 13.031 1 74.12 93 GLU B CA 1
ATOM 1581 C C . GLU B 1 93 ? -12.148 -5.43 13.539 1 74.12 93 GLU B C 1
ATOM 1583 O O . GLU B 1 93 ? -11.68 -4.691 14.406 1 74.12 93 GLU B O 1
ATOM 1588 N N . ALA B 1 94 ? -13.18 -5.047 12.781 1 55.09 94 ALA B N 1
ATOM 1589 C CA . ALA B 1 94 ? -14.094 -4.047 13.32 1 55.09 94 ALA B CA 1
ATOM 1590 C C . ALA B 1 94 ? -14.711 -4.52 14.633 1 55.09 94 ALA B C 1
ATOM 1592 O O . ALA B 1 94 ? -14.945 -5.719 14.82 1 55.09 94 ALA B O 1
#

Sequence (188 aa):
MIQYRFDETVIEVQERRDGAETEFRIRLLQAEPYAGRMKDIQRRFEDNEDYTDALFYVYPDHAYKIIVRDAHYADFLTALFKAKLILSLAWAEAMIQYRFDETVIEVQERRDGAETEFRIRLLQAEPYAGRMKDIQRRFEDNEDYTDALFYVYPDHAYKIIVRDAHYADFLTALFKAKLILSLAWAEA

Organism: NCBI:txid582686

Solvent-accessible surface area (backbone atoms only — not comparable to full-atom values): 10202 Å² total; per-residue (Å²): 83,78,44,72,40,66,33,70,84,39,39,46,78,46,80,44,80,59,87,67,28,36,36,36,39,38,34,47,70,38,56,83,72,46,52,62,44,51,49,51,52,52,49,54,37,63,62,42,76,68,68,74,44,43,49,79,43,82,49,79,86,56,25,37,41,36,40,28,34,59,95,31,43,64,60,52,54,47,50,36,34,75,64,62,47,27,41,32,42,28,66,41,86,120,82,80,45,72,39,66,34,70,82,39,39,46,77,47,77,44,80,60,89,68,28,36,37,37,39,38,35,47,72,38,55,81,72,46,50,62,44,52,49,50,50,52,48,54,38,61,62,40,76,67,66,73,44,45,50,80,45,81,47,80,87,55,26,38,40,36,40,28,33,58,95,32,43,65,61,51,54,46,50,37,33,74,63,60,46,26,41,32,43,30,65,42,86,122

Nearest PDB structures (foldseek):
  3tvi-assembly6_K  TM=5.748E-01  e=1.921E+00  Clostridium acetobutylicum
  3tvi-assembly4_H  TM=5.652E-01  e=2.452E+00  Clostridium acetobutylicum
  6mx1-assembly1_B  TM=4.687E-01  e=1.332E+00  Escherichia coli str. K-12 substr. MG1655
  3tvi-assembly2_C  TM=5.534E-01  e=2.171E+00  Clostridium acetobutylicum
  2hmf-assembly1_A  TM=4.377E-01  e=1.332E+00  Methanocaldococcus jannaschii

pLDDT: mean 91.42, std 11.1, range [49.25, 98.25]

Secondary structure (DSSP, 8-state):
-EEEEE-TTTEEEEEEEETTEEEEEEEES--TTHHHHHHHHHHHHHHS-SS-SEEEEEETTTEEEEEEEGGGHHHHHHHHHHTTSEEEEEE---/-EEEEE-TTTEEEEEEEETTEEEEEEEES--TTHHHHHHHHHHHHHH--SS-SEEEEEETTTEEEEEEEGGGHHHHHHHHHHTTSEEEEEE---

Foldseek 3Di:
DKDWAFPVCFKDWDWDDDVQKIKIKMATPDCPPLVVLVVVLVVVQVPPPDDRQKDWDADPRRIIIIMGGNVCVVVSVVSCVVSRRIVDMDDDDD/DKDWAFPVCFKDWDWDDDVQKIKIKMATPDCPPLVVLVVVLVCVQVPPPPPRQKDWDADPRRIIIIMGGNVCVVVSVVSCVVSRRIVDMDDDDD

Radius of gyration: 16.98 Å; Cα contacts (8 Å, |Δi|>4): 332; chains: 2; bounding box: 35×48×34 Å